Protein AF-A0A3D1I0V1-F1 (afdb_monomer_lite)

Radius of gyration: 29.7 Å; chains: 1; bounding box: 98×61×70 Å

Foldseek 3Di:
DPPDDVVLVVVVVVLVVVLVVQLVVLCVVLVQPDWDWDKDKDWDAWDDDPPDTDDIAIEIETETEGDDLVPCPDVQSVQVSVVSNVPDDGPNPRYDYHYWYWYWDADPPPPRDIDIWTWDWDQDPQQWIWIDTPPDIAIFGQDPVGTHFQLDAADDFFAFLVCRLRHVLHDFDPDPVVVPDPPDPDDPPPAKDKTFAADPPDDPVDDGQKIFIDGPRTTHDIDGDPVVPDSPPRDPDDDDDDDDDDDDDDDDDDDDDDPPDPQPLVVDPALVVSCVVCVVVAPDSVRSRVVSCVNDPD

Secondary structure (DSSP, 8-state):
-----HHHHHHHHHHHHHHHHHHHHHHHHTT----EEEEEEEEEPP-EETTEEPPPEEEEEEEEE---GGG-S-HHHHHHHHHHHHT---SSTTEEEEEEEEEEEE-TTTT--EEEEE-EEEE-TT-EEEEEETTEEEEEEEETTEEEEGGGS---TT-BHHHHTTSTT-SPPS--GGGT-TT--S---TTEEEEEE--TTS-TTS--SEEEEEETTEEEEEEE-GGG--GGGS--SS------------------S-TT-TT-GGG-SSHHHHHHHSTTTSSSHHHHHHHHHHHS--

pLDDT: mean 72.83, std 18.78, range [24.75, 93.38]

Sequence (298 aa):
MAAVSNEERDQAEKEVERLQKQVANICKNHNVKELEITLDKKIHEPYSSETESDPIRYEFEIMLQIGSPEEIKDWVKFYYFLDELKNLKPAYPFIELHILTYYMGTFDGGTGEKFQRFYGSNIDSHGLVYVGGGDYTYYGMKTDKGIAPLSEFLPYEGMPAEAIDRTKLGKHSDFNYVKQNPRSDKQQDEGITYYYWYDSYHDSRIDPLCKAAVQKGKVISVEYNTKSGTPSKIGSSSGGSYRPSGNRPVTTTKKAYYDDDPYNARDFNDPEDFYDYYYDDFEDYEEAYDYFYEHNPD

Structure (mmCIF, N/CA/C/O backbone):
data_AF-A0A3D1I0V1-F1
#
_entry.id   AF-A0A3D1I0V1-F1
#
loop_
_atom_site.group_PDB
_atom_site.id
_atom_site.type_symbol
_atom_site.label_atom_id
_atom_site.label_alt_id
_atom_site.label_comp_id
_atom_site.label_asym_id
_atom_site.label_entity_id
_atom_site.label_seq_id
_atom_site.pdbx_PDB_ins_code
_atom_site.Cartn_x
_atom_site.Cartn_y
_atom_site.Cartn_z
_atom_site.occupancy
_atom_site.B_iso_or_equiv
_atom_site.auth_seq_id
_atom_site.auth_comp_id
_atom_site.auth_asym_id
_atom_site.auth_atom_id
_atom_site.pdbx_PDB_model_num
ATOM 1 N N . MET A 1 1 ? -40.956 7.156 16.963 1.00 43.25 1 MET A N 1
ATOM 2 C CA . MET A 1 1 ? -39.560 7.255 17.435 1.00 43.25 1 MET A CA 1
ATOM 3 C C . MET A 1 1 ? -39.289 6.078 18.353 1.00 43.25 1 MET A C 1
ATOM 5 O O . MET A 1 1 ? -39.661 6.133 19.518 1.00 43.25 1 MET A O 1
ATOM 9 N N . ALA A 1 2 ? -38.747 4.982 17.822 1.00 45.84 2 ALA A N 1
ATOM 10 C CA . ALA A 1 2 ? -38.202 3.933 18.675 1.00 45.84 2 ALA A CA 1
ATOM 11 C C . ALA A 1 2 ? -36.837 4.437 19.155 1.00 45.84 2 ALA A C 1
ATOM 13 O O . ALA A 1 2 ? -35.953 4.687 18.340 1.00 45.84 2 ALA A O 1
ATOM 14 N N . ALA A 1 3 ? -36.713 4.704 20.453 1.00 54.19 3 ALA A N 1
ATOM 15 C CA . ALA A 1 3 ? -35.422 5.005 21.049 1.00 54.19 3 ALA A CA 1
ATOM 16 C C . ALA A 1 3 ? -34.498 3.801 20.829 1.00 54.19 3 ALA A C 1
ATOM 18 O O . ALA A 1 3 ? -34.939 2.666 21.014 1.00 54.19 3 ALA A O 1
ATOM 19 N N . VAL A 1 4 ? -33.245 4.059 20.445 1.00 58.31 4 VAL A N 1
ATOM 20 C CA . VAL A 1 4 ? -32.167 3.059 20.470 1.00 58.31 4 VAL A CA 1
ATOM 21 C C . VAL A 1 4 ? -32.250 2.312 21.794 1.00 58.31 4 VAL A C 1
ATOM 23 O O . VAL A 1 4 ? -32.306 2.961 22.846 1.00 58.31 4 VAL A O 1
ATOM 26 N N . SER A 1 5 ? -32.295 0.980 21.778 1.00 68.69 5 SER A N 1
ATOM 27 C CA . SER A 1 5 ? -32.257 0.262 23.048 1.00 68.69 5 SER A CA 1
ATOM 28 C C . SER A 1 5 ? -30.898 0.527 23.704 1.00 68.69 5 SER A C 1
ATOM 30 O O . SER A 1 5 ? -29.862 0.534 23.036 1.00 68.69 5 SER A O 1
ATOM 32 N N . ASN A 1 6 ? -30.874 0.774 25.016 1.00 74.31 6 ASN A N 1
ATOM 33 C CA . ASN A 1 6 ? -29.607 0.991 25.728 1.00 74.31 6 ASN A CA 1
ATOM 34 C C . ASN A 1 6 ? -28.628 -0.182 25.504 1.00 74.31 6 ASN A C 1
ATOM 36 O O . ASN A 1 6 ? -27.422 0.025 25.460 1.00 74.31 6 ASN A O 1
ATOM 40 N N . GLU A 1 7 ? -29.149 -1.389 25.265 1.00 79.00 7 GLU A N 1
ATOM 41 C CA . GLU A 1 7 ? -28.368 -2.589 24.961 1.00 79.00 7 GLU A CA 1
ATOM 42 C C . GLU A 1 7 ? -27.610 -2.508 23.624 1.00 79.00 7 GLU A C 1
ATOM 44 O O . GLU A 1 7 ? -26.432 -2.860 23.580 1.00 79.00 7 GLU A O 1
ATOM 49 N N . GLU A 1 8 ? -28.232 -2.022 22.543 1.00 76.69 8 GLU A N 1
ATOM 50 C CA . GLU A 1 8 ? -27.565 -1.849 21.236 1.00 76.69 8 GLU A CA 1
ATOM 51 C C . GLU A 1 8 ? -26.446 -0.810 21.311 1.00 76.69 8 GLU A C 1
ATOM 53 O O . GLU A 1 8 ? -25.363 -0.994 20.747 1.00 76.69 8 GLU A O 1
ATOM 58 N N . ARG A 1 9 ? -26.686 0.271 22.060 1.00 78.44 9 ARG A N 1
ATOM 59 C CA . ARG A 1 9 ? -25.680 1.305 22.296 1.00 78.44 9 ARG A CA 1
ATOM 60 C C . ARG A 1 9 ? -24.497 0.763 23.096 1.00 78.44 9 ARG A C 1
ATOM 62 O O . ARG A 1 9 ? -23.354 1.005 22.709 1.00 78.44 9 ARG A O 1
ATOM 69 N N . ASP A 1 10 ? -24.759 0.005 24.156 1.00 84.44 10 ASP A N 1
ATOM 70 C CA . ASP A 1 10 ? -23.716 -0.609 24.982 1.00 84.44 10 ASP A CA 1
ATOM 71 C C . ASP A 1 10 ? -22.882 -1.629 24.188 1.00 84.44 10 ASP A C 1
ATOM 73 O O . ASP A 1 10 ? -21.671 -1.747 24.390 1.00 84.44 10 ASP A O 1
ATOM 77 N N . GLN A 1 11 ? -23.508 -2.379 23.274 1.00 86.75 11 GLN A N 1
ATOM 78 C CA . GLN A 1 11 ? -22.803 -3.305 22.383 1.00 86.75 11 GLN A CA 1
ATOM 79 C C . GLN A 1 11 ? -21.888 -2.563 21.405 1.00 86.75 11 GLN A C 1
ATOM 81 O O . GLN A 1 11 ? -20.720 -2.936 21.272 1.00 86.75 11 GLN A O 1
ATOM 86 N N . ALA A 1 12 ? -22.384 -1.496 20.771 1.00 84.12 12 ALA A N 1
ATOM 87 C CA . ALA A 1 12 ? -21.582 -0.674 19.873 1.00 84.12 12 ALA A CA 1
ATOM 88 C C . ALA A 1 12 ? -20.385 -0.037 20.603 1.00 84.12 12 ALA A C 1
ATOM 90 O O . ALA A 1 12 ? -19.267 -0.068 20.098 1.00 84.12 12 ALA A O 1
ATOM 91 N N . GLU A 1 13 ? -20.583 0.488 21.816 1.00 85.19 13 GLU A N 1
ATOM 92 C CA . GLU A 1 13 ? -19.506 1.099 22.609 1.00 85.19 13 GLU A CA 1
ATOM 93 C C . GLU A 1 13 ? -18.421 0.081 23.006 1.00 85.19 13 GLU A C 1
ATOM 95 O O . GLU A 1 13 ? -17.232 0.354 22.830 1.00 85.19 13 GLU A O 1
ATOM 100 N N . LYS A 1 14 ? -18.800 -1.135 23.426 1.00 90.81 14 LYS A N 1
ATOM 101 C CA . LYS A 1 14 ? -17.835 -2.220 23.700 1.00 90.81 14 LYS A CA 1
ATOM 102 C C . LYS A 1 14 ? -17.040 -2.628 22.463 1.00 90.81 14 LYS A C 1
ATOM 104 O O . LYS A 1 14 ? -15.849 -2.934 22.562 1.00 90.81 14 LYS A O 1
ATOM 109 N N . GLU A 1 15 ? -17.691 -2.656 21.305 1.00 91.06 15 GLU A N 1
ATOM 110 C CA . GLU A 1 15 ? -17.042 -3.017 20.050 1.00 91.06 15 GLU A CA 1
ATOM 111 C C . GLU A 1 15 ? -16.009 -1.969 19.616 1.00 91.06 15 GLU A C 1
ATOM 113 O O . GLU A 1 15 ? -14.923 -2.313 19.149 1.00 91.06 15 GLU A O 1
ATOM 118 N N . VAL A 1 16 ? -16.288 -0.690 19.855 1.00 86.62 16 VAL A N 1
ATOM 119 C CA . VAL A 1 16 ? -15.347 0.407 19.586 1.00 86.62 16 VAL A CA 1
ATOM 120 C C . VAL A 1 16 ? -14.120 0.304 20.472 1.00 86.62 16 VAL A C 1
ATOM 122 O O . VAL A 1 16 ? -13.000 0.378 19.972 1.00 86.62 16 VAL A O 1
ATOM 125 N N . GLU A 1 17 ? -14.301 0.059 21.771 1.00 88.81 17 GLU A N 1
ATOM 126 C CA . GLU A 1 17 ? -13.174 -0.158 22.681 1.00 88.81 17 GLU A CA 1
ATOM 127 C C . GLU A 1 17 ? -12.318 -1.359 22.253 1.00 88.81 17 GLU A C 1
ATOM 129 O O . GLU A 1 17 ? -11.088 -1.336 22.376 1.00 88.81 17 GLU A O 1
ATOM 134 N N . ARG A 1 18 ? -12.950 -2.426 21.741 1.00 93.38 18 ARG A N 1
ATOM 135 C CA . ARG A 1 18 ? -12.246 -3.590 21.189 1.00 93.38 18 ARG A CA 1
ATOM 136 C C . ARG A 1 18 ? -11.414 -3.198 19.967 1.00 93.38 18 ARG A C 1
ATOM 138 O O . ARG A 1 18 ? -10.235 -3.556 19.914 1.00 93.38 18 ARG A O 1
ATOM 145 N N . LEU A 1 19 ? -11.997 -2.463 19.018 1.00 90.88 19 LEU A N 1
ATOM 146 C CA . LEU A 1 19 ? -11.317 -1.990 17.807 1.00 90.88 19 LEU A CA 1
ATOM 147 C C . LEU A 1 19 ? -10.150 -1.054 18.145 1.00 90.88 19 LEU A C 1
ATOM 149 O O . LEU A 1 19 ? -9.050 -1.248 17.636 1.00 90.88 19 LEU A O 1
ATOM 153 N N . GLN A 1 20 ? -10.332 -0.120 19.082 1.00 87.31 20 GLN A N 1
ATOM 154 C CA . GLN A 1 20 ? -9.263 0.763 19.561 1.00 87.31 20 GLN A CA 1
ATOM 155 C C . GLN A 1 20 ? -8.085 -0.019 20.152 1.00 87.31 20 GLN A C 1
ATOM 157 O O . GLN A 1 20 ? -6.929 0.247 19.821 1.00 87.31 20 GLN A O 1
ATOM 162 N N . LYS A 1 21 ? -8.361 -1.021 20.998 1.00 90.12 21 LYS A N 1
ATOM 163 C CA . LYS A 1 21 ? -7.318 -1.895 21.558 1.00 90.12 21 LYS A CA 1
ATOM 164 C C . LYS A 1 21 ? -6.590 -2.677 20.465 1.00 90.12 21 LYS A C 1
ATOM 166 O O . LYS A 1 21 ? -5.378 -2.858 20.558 1.00 90.12 21 LYS A O 1
ATOM 171 N N . GLN A 1 22 ? -7.301 -3.132 19.433 1.00 92.31 22 GLN A N 1
ATOM 172 C CA . GLN A 1 22 ? -6.678 -3.813 18.297 1.00 92.31 22 GLN A CA 1
ATOM 173 C C . GLN A 1 22 ? -5.775 -2.883 17.493 1.00 92.31 22 GLN A C 1
ATOM 175 O O . GLN A 1 22 ? -4.629 -3.248 17.249 1.00 92.31 22 GLN A O 1
ATOM 180 N N . VAL A 1 23 ? -6.234 -1.673 17.169 1.00 90.44 23 VAL A N 1
ATOM 181 C CA . VAL A 1 23 ? -5.407 -0.658 16.500 1.00 90.44 23 VAL A CA 1
ATOM 182 C C . VAL A 1 23 ? -4.146 -0.376 17.317 1.00 90.44 23 VAL A C 1
ATOM 184 O O . VAL A 1 23 ? -3.043 -0.468 16.782 1.00 90.44 23 VAL A O 1
ATOM 187 N N . ALA A 1 24 ? -4.272 -0.136 18.625 1.00 87.88 24 ALA A N 1
ATOM 188 C CA . ALA A 1 24 ? -3.125 0.102 19.502 1.00 87.88 24 ALA A CA 1
ATOM 189 C C . ALA A 1 24 ? -2.128 -1.076 19.516 1.00 87.88 24 ALA A C 1
ATOM 191 O O . ALA A 1 24 ? -0.913 -0.866 19.492 1.00 87.88 24 ALA A O 1
ATOM 192 N N . ASN A 1 25 ? -2.623 -2.318 19.512 1.00 90.88 25 ASN A N 1
ATOM 193 C CA . ASN A 1 25 ? -1.778 -3.511 19.447 1.00 90.88 25 ASN A CA 1
ATOM 194 C C . ASN A 1 25 ? -1.044 -3.637 18.106 1.00 90.88 25 ASN A C 1
ATOM 196 O O . ASN A 1 25 ? 0.150 -3.925 18.110 1.00 90.88 25 ASN A O 1
ATOM 200 N N . ILE A 1 26 ? -1.720 -3.385 16.979 1.00 92.38 26 ILE A N 1
ATOM 201 C CA . ILE A 1 26 ? -1.097 -3.384 15.644 1.00 92.38 26 ILE A CA 1
ATOM 202 C C . ILE A 1 26 ? 0.033 -2.352 15.610 1.00 92.38 26 ILE A C 1
ATOM 204 O O . ILE A 1 26 ? 1.168 -2.670 15.262 1.00 92.38 26 ILE A O 1
ATOM 208 N N . CYS A 1 27 ? -0.240 -1.132 16.071 1.00 87.31 27 CYS A N 1
ATOM 209 C CA . CYS A 1 27 ? 0.752 -0.060 16.115 1.00 87.31 27 CYS A CA 1
ATOM 210 C C . CYS A 1 27 ? 1.985 -0.437 16.951 1.00 87.31 27 CYS A C 1
ATOM 212 O O . CYS A 1 27 ? 3.123 -0.199 16.539 1.00 87.31 27 CYS A O 1
ATOM 214 N N . LYS A 1 28 ? 1.766 -1.088 18.100 1.00 87.75 28 LYS A N 1
ATOM 215 C CA . LYS A 1 28 ? 2.837 -1.606 18.956 1.00 87.75 28 LYS A CA 1
ATOM 216 C C . LYS A 1 28 ? 3.648 -2.705 18.263 1.00 87.75 28 LYS A C 1
ATOM 218 O O . LYS A 1 28 ? 4.873 -2.678 18.339 1.00 87.75 28 LYS A O 1
ATOM 223 N N . ASN A 1 29 ? 2.990 -3.648 17.591 1.00 90.19 29 ASN A N 1
ATOM 224 C CA . ASN A 1 29 ? 3.650 -4.762 16.902 1.00 90.19 29 ASN A CA 1
ATOM 225 C C . ASN A 1 29 ? 4.568 -4.282 15.771 1.00 90.19 29 ASN A C 1
ATOM 227 O O . ASN A 1 29 ? 5.646 -4.840 15.572 1.00 90.19 29 ASN A O 1
ATOM 231 N N . HIS A 1 30 ? 4.172 -3.215 15.074 1.00 86.75 30 HIS A N 1
ATOM 232 C CA . HIS A 1 30 ? 4.954 -2.612 13.991 1.00 86.75 30 HIS A CA 1
ATOM 233 C C . HIS A 1 30 ? 5.964 -1.553 14.465 1.00 86.75 30 HIS A C 1
ATOM 235 O O . HIS A 1 30 ? 6.613 -0.917 13.640 1.00 86.75 30 HIS A O 1
ATOM 241 N N . ASN A 1 31 ? 6.156 -1.384 15.782 1.00 82.88 31 ASN A N 1
ATOM 242 C CA . ASN A 1 31 ? 7.073 -0.403 16.382 1.00 82.88 31 ASN A CA 1
ATOM 243 C C . ASN A 1 31 ? 6.855 1.042 15.891 1.00 82.88 31 ASN A C 1
ATOM 245 O O . ASN A 1 31 ? 7.816 1.807 15.770 1.00 82.88 31 ASN A O 1
ATOM 249 N N . VAL A 1 32 ? 5.607 1.430 15.620 1.00 75.00 32 VAL A N 1
ATOM 250 C CA . VAL A 1 32 ? 5.282 2.804 15.221 1.00 75.00 32 VAL A CA 1
ATOM 251 C C . VAL A 1 32 ? 5.376 3.689 16.465 1.00 75.00 32 VAL A C 1
ATOM 253 O O . VAL A 1 32 ? 4.538 3.624 17.365 1.00 75.00 32 VAL A O 1
ATOM 256 N N . LYS A 1 33 ? 6.473 4.448 16.561 1.00 59.31 33 LYS A N 1
ATOM 257 C CA . LYS A 1 33 ? 6.756 5.357 17.673 1.00 59.31 33 LYS A CA 1
ATOM 258 C C . LYS A 1 33 ? 5.986 6.650 17.430 1.00 59.31 33 LYS A C 1
ATOM 260 O O . LYS A 1 33 ? 6.262 7.318 16.449 1.00 59.31 33 LYS A O 1
ATOM 265 N N . GLU A 1 34 ? 5.070 6.972 18.338 1.00 54.75 34 GLU A N 1
ATOM 266 C CA . GLU A 1 34 ? 4.303 8.227 18.377 1.00 54.75 34 GLU A CA 1
ATOM 267 C C . GLU A 1 34 ? 3.164 8.292 17.350 1.00 54.75 34 GLU A C 1
ATOM 269 O O . GLU A 1 34 ? 3.333 8.668 16.197 1.00 54.75 34 GLU A O 1
ATOM 274 N N . LEU A 1 35 ? 1.973 7.911 17.816 1.00 62.09 35 LEU A N 1
ATOM 275 C CA . LEU A 1 35 ? 0.714 8.071 17.103 1.00 62.09 35 LEU A CA 1
ATOM 276 C C . LEU A 1 35 ? -0.210 8.919 17.959 1.00 62.09 35 LEU A C 1
ATOM 278 O O . LEU A 1 35 ? -0.499 8.558 19.104 1.00 62.09 35 LEU A O 1
ATOM 282 N N . GLU A 1 36 ? -0.711 10.008 17.395 1.00 66.06 36 GLU A N 1
ATOM 283 C CA . GLU A 1 36 ? -1.926 10.613 17.917 1.00 66.06 36 GLU A CA 1
ATOM 284 C C . GLU A 1 36 ? -3.102 9.830 17.333 1.00 66.06 36 GLU A C 1
ATOM 286 O O . GLU A 1 36 ? -3.292 9.794 16.116 1.00 66.06 36 GLU A O 1
ATOM 291 N N . ILE A 1 37 ? -3.826 9.123 18.207 1.00 70.19 37 ILE A N 1
ATOM 292 C CA . ILE A 1 37 ? -5.065 8.433 17.851 1.00 70.19 37 ILE A CA 1
ATOM 293 C C . ILE A 1 37 ? -6.213 9.362 18.220 1.00 70.19 37 ILE A C 1
ATOM 295 O O . ILE A 1 37 ? -6.534 9.517 19.400 1.00 70.19 37 ILE A O 1
ATOM 299 N N . THR A 1 38 ? -6.848 9.959 17.219 1.00 76.94 38 THR A N 1
ATOM 300 C CA . THR A 1 38 ? -8.085 10.717 17.416 1.00 76.94 38 THR A CA 1
ATOM 301 C C . THR A 1 38 ? -9.269 9.842 17.022 1.00 76.94 38 THR A C 1
ATOM 303 O O . THR A 1 38 ? -9.266 9.239 15.950 1.00 76.94 38 THR A O 1
ATOM 306 N N . LEU A 1 39 ? -10.273 9.758 17.898 1.00 75.12 39 LEU A N 1
ATOM 307 C CA . LEU A 1 39 ? -11.541 9.093 17.609 1.00 75.12 39 LEU A CA 1
ATOM 308 C C . LEU A 1 39 ? -12.606 10.153 17.324 1.00 75.12 39 LEU A C 1
ATOM 310 O O . LEU A 1 39 ? -12.899 10.960 18.208 1.00 75.12 39 LEU A O 1
ATOM 314 N N . ASP A 1 40 ? -13.222 10.089 16.148 1.00 80.19 40 ASP A N 1
ATOM 315 C CA . ASP A 1 40 ? -14.492 10.761 15.874 1.00 80.19 40 ASP A CA 1
ATOM 316 C C . ASP A 1 40 ? -15.627 9.724 15.827 1.00 80.19 40 ASP A C 1
ATOM 318 O O . ASP A 1 40 ? -15.493 8.641 15.251 1.00 80.19 40 ASP A O 1
ATOM 322 N N . LYS A 1 41 ? -16.736 10.031 16.508 1.00 79.31 41 LYS A N 1
ATOM 323 C CA . LYS A 1 41 ? -17.909 9.156 16.650 1.00 79.31 41 LYS A CA 1
ATOM 324 C C . LYS A 1 41 ? -19.124 9.895 16.118 1.00 79.31 41 LYS A C 1
ATOM 326 O O . LYS A 1 41 ? -19.588 10.849 16.743 1.00 79.31 41 LYS A O 1
ATOM 331 N N . LYS A 1 42 ? -19.710 9.374 15.043 1.00 80.50 42 LYS A N 1
ATOM 332 C CA . LYS A 1 42 ? -20.978 9.855 14.490 1.00 80.50 42 LYS A CA 1
ATOM 333 C C . LYS A 1 42 ? -22.041 8.771 14.650 1.00 80.50 42 LYS A C 1
ATOM 335 O O . LYS A 1 42 ? -21.813 7.596 14.372 1.00 80.50 42 LYS A O 1
ATOM 340 N N . ILE A 1 43 ? -23.205 9.164 15.159 1.00 76.81 43 ILE A N 1
ATOM 341 C CA . ILE A 1 43 ? -24.368 8.283 15.297 1.00 76.81 43 ILE A CA 1
ATOM 342 C C . ILE A 1 43 ? -25.392 8.750 14.271 1.00 76.81 43 ILE A C 1
ATOM 344 O O . ILE A 1 43 ? -25.848 9.890 14.340 1.00 76.81 43 ILE A O 1
ATOM 348 N N . HIS A 1 44 ? -25.743 7.875 13.334 1.00 75.25 44 HIS A N 1
ATOM 349 C CA . HIS A 1 44 ? -26.770 8.141 12.336 1.00 75.25 44 HIS A CA 1
ATOM 350 C C . HIS A 1 44 ? -28.115 7.651 12.863 1.00 75.25 44 HIS A C 1
ATOM 352 O O . HIS A 1 44 ? -28.302 6.457 13.116 1.00 75.25 44 HIS A O 1
ATOM 358 N N . GLU A 1 45 ? -29.048 8.582 13.053 1.00 66.50 45 GLU A N 1
ATOM 359 C CA . GLU A 1 45 ? -30.419 8.243 13.429 1.00 66.50 45 GLU A CA 1
ATOM 360 C C . GLU A 1 45 ? -31.143 7.542 12.262 1.00 66.50 45 GLU A C 1
ATOM 362 O O . GLU A 1 45 ? -30.876 7.856 11.099 1.00 66.50 45 GLU A O 1
ATOM 367 N N . PRO A 1 46 ? -32.072 6.607 12.543 1.00 62.09 46 PRO A N 1
ATOM 368 C CA . PRO A 1 46 ? -32.902 5.982 11.520 1.00 62.09 46 PRO A CA 1
ATOM 369 C C . PRO A 1 46 ? -33.608 7.020 10.652 1.00 62.09 46 PRO A C 1
ATOM 371 O O . PRO A 1 46 ? -34.301 7.901 11.174 1.00 62.09 46 PRO A O 1
ATOM 374 N N . TYR A 1 47 ? -33.528 6.877 9.329 1.00 50.16 47 TYR A N 1
ATOM 375 C CA . TYR A 1 47 ? -34.445 7.600 8.459 1.00 50.16 47 TYR A CA 1
ATOM 376 C C . TYR A 1 47 ? -35.864 7.082 8.715 1.00 50.16 47 TYR A C 1
ATOM 378 O O . TYR A 1 47 ? -36.194 5.922 8.479 1.00 50.16 47 TYR A O 1
ATOM 386 N N . SER A 1 48 ? -36.716 7.962 9.234 1.00 48.91 48 SER A N 1
ATOM 387 C CA . SER A 1 48 ? -38.143 7.713 9.413 1.00 48.91 48 SER A CA 1
ATOM 388 C C . SER A 1 48 ? -38.829 7.667 8.043 1.00 48.91 48 SER A C 1
ATOM 390 O O . SER A 1 48 ? -39.359 8.680 7.586 1.00 48.91 48 SER A O 1
ATOM 392 N N . SER A 1 49 ? -38.841 6.509 7.385 1.00 52.12 49 SER A N 1
ATOM 393 C CA . SER A 1 49 ? -39.819 6.227 6.330 1.00 52.12 49 SER A CA 1
ATOM 394 C C . SER A 1 49 ? -40.972 5.401 6.911 1.00 52.12 49 SER A C 1
ATOM 396 O O . SER A 1 49 ? -40.761 4.566 7.789 1.00 52.12 49 SER A O 1
ATOM 398 N N . GLU A 1 50 ? -42.207 5.658 6.466 1.00 54.88 50 GLU A N 1
ATOM 399 C CA . GLU A 1 50 ? -43.436 5.068 7.033 1.00 54.88 50 GLU A CA 1
ATOM 400 C C . GLU A 1 50 ? -43.539 3.537 6.885 1.00 54.88 50 GLU A C 1
ATOM 402 O O . GLU A 1 50 ? -44.478 2.939 7.408 1.00 54.88 50 GLU A O 1
ATOM 407 N N . THR A 1 51 ? -42.597 2.888 6.193 1.00 51.09 51 THR A N 1
ATOM 408 C CA . THR A 1 51 ? -42.720 1.476 5.805 1.00 51.09 51 THR A CA 1
ATOM 409 C C . THR A 1 51 ? -41.637 0.546 6.340 1.00 51.09 51 THR A C 1
ATOM 411 O O . THR A 1 51 ? -41.892 -0.648 6.372 1.00 51.09 51 THR A O 1
ATOM 414 N N . GLU A 1 52 ? -40.493 1.041 6.817 1.00 54.78 52 GLU A N 1
ATOM 415 C CA . GLU A 1 52 ? -39.460 0.246 7.501 1.00 54.78 52 GLU A CA 1
ATOM 416 C C . GLU A 1 52 ? -38.464 1.213 8.172 1.00 54.78 52 GLU A C 1
ATOM 418 O O . GLU A 1 52 ? -37.996 2.166 7.546 1.00 54.78 52 GLU A O 1
ATOM 423 N N . SER A 1 53 ? -38.183 1.020 9.465 1.00 57.94 53 SER A N 1
ATOM 424 C CA . SER A 1 53 ? -37.145 1.786 10.169 1.00 57.94 53 SER A CA 1
ATOM 425 C C . SER A 1 53 ? -35.787 1.246 9.747 1.00 57.94 53 SER A C 1
ATOM 427 O O . SER A 1 53 ? -35.494 0.085 10.030 1.00 57.94 53 SER A O 1
ATOM 429 N N . ASP A 1 54 ? -34.943 2.081 9.143 1.00 60.97 54 ASP A N 1
ATOM 430 C CA . ASP A 1 54 ? -33.532 1.735 8.979 1.00 60.97 54 ASP A CA 1
ATOM 431 C C . ASP A 1 54 ? -32.898 1.450 10.356 1.00 60.97 54 ASP A C 1
ATOM 433 O O . ASP A 1 54 ? -33.252 2.099 11.349 1.00 60.97 54 ASP A O 1
ATOM 437 N N . PRO A 1 55 ? -31.972 0.484 10.463 1.00 65.81 55 PRO A N 1
ATOM 438 C CA . PRO A 1 55 ? -31.216 0.291 11.691 1.00 65.81 55 PRO A CA 1
ATOM 439 C C . PRO A 1 55 ? -30.294 1.493 11.938 1.00 65.81 55 PRO A C 1
ATOM 441 O O . PRO A 1 55 ? -29.755 2.080 10.997 1.00 65.81 55 PRO A O 1
ATOM 444 N N . ILE A 1 56 ? -30.081 1.836 13.211 1.00 71.00 56 ILE A N 1
ATOM 445 C CA . ILE A 1 56 ? -29.107 2.859 13.624 1.00 71.00 56 ILE A CA 1
ATOM 446 C C . ILE A 1 56 ? -27.732 2.444 13.118 1.00 71.00 56 ILE A C 1
ATOM 448 O O . ILE A 1 56 ? -27.310 1.315 13.360 1.00 71.00 56 ILE A O 1
ATOM 452 N N . ARG A 1 57 ? -27.025 3.354 12.449 1.00 79.06 57 ARG A N 1
ATOM 453 C CA . ARG A 1 57 ? -25.651 3.119 11.991 1.00 79.06 57 ARG A CA 1
ATOM 454 C C . ARG A 1 57 ? -24.694 3.954 12.821 1.00 79.06 57 ARG A C 1
ATOM 456 O O . ARG A 1 57 ? -24.942 5.131 13.080 1.00 79.06 57 ARG A O 1
ATOM 463 N N . TYR A 1 58 ? -23.597 3.345 13.234 1.00 80.44 58 TYR A N 1
ATOM 464 C CA . TYR A 1 58 ? -22.521 4.028 13.927 1.00 80.44 58 TYR A CA 1
ATOM 465 C C . TYR A 1 58 ? -21.341 4.162 12.984 1.00 80.44 58 TYR A C 1
ATOM 467 O O . TYR A 1 58 ? -20.867 3.166 12.454 1.00 80.44 58 TYR A O 1
ATOM 475 N N . GLU A 1 59 ? -20.849 5.375 12.813 1.00 86.00 59 GLU A N 1
ATOM 476 C CA . GLU A 1 59 ? -19.644 5.645 12.049 1.00 86.00 59 GLU A CA 1
ATOM 477 C C . GLU A 1 59 ? -18.538 6.011 13.036 1.00 86.00 59 GLU A C 1
ATOM 479 O O . GLU A 1 59 ? -18.680 6.921 13.863 1.00 86.00 59 GLU A O 1
ATOM 484 N N . PHE A 1 60 ? -17.453 5.249 12.980 1.00 84.00 60 PHE A N 1
ATOM 485 C CA . PHE A 1 60 ? -16.281 5.456 13.812 1.00 84.00 60 PHE A CA 1
ATOM 486 C C . PHE A 1 60 ? -15.084 5.738 12.932 1.00 84.00 60 PHE A C 1
ATOM 488 O O . PHE A 1 60 ? -14.684 4.906 12.119 1.00 84.00 60 PHE A O 1
ATOM 495 N N . GLU A 1 61 ? -14.494 6.904 13.139 1.00 88.81 61 GLU A N 1
ATOM 496 C CA . GLU A 1 61 ? -13.315 7.344 12.422 1.00 88.81 61 GLU A CA 1
ATOM 497 C C . GLU A 1 61 ? -12.128 7.347 13.382 1.00 88.81 61 GLU A C 1
ATOM 499 O O . GLU A 1 61 ? -12.129 8.022 14.413 1.00 88.81 61 GLU A O 1
ATOM 504 N N . ILE A 1 62 ? -11.123 6.538 13.064 1.00 86.69 62 ILE A N 1
ATOM 505 C CA . ILE A 1 62 ? -9.863 6.465 13.791 1.00 86.69 62 ILE A CA 1
ATOM 506 C C . ILE A 1 62 ? -8.810 7.141 12.925 1.00 86.69 62 ILE A C 1
ATOM 508 O O . ILE A 1 62 ? -8.365 6.588 11.917 1.00 86.69 62 ILE A O 1
ATOM 512 N N . MET A 1 63 ? -8.410 8.337 13.333 1.00 87.19 63 MET A N 1
ATOM 513 C CA . MET A 1 63 ? -7.359 9.099 12.679 1.00 87.19 63 MET A CA 1
ATOM 514 C C . MET A 1 63 ? -6.023 8.789 13.358 1.00 87.19 63 MET A C 1
ATOM 516 O O . MET A 1 63 ? -5.897 8.906 14.575 1.00 87.19 63 MET A O 1
ATOM 520 N N . LEU A 1 64 ? -5.043 8.357 12.566 1.00 88.12 64 LEU A N 1
ATOM 521 C CA . LEU A 1 64 ? -3.710 7.950 13.000 1.00 88.12 64 LEU A CA 1
ATOM 522 C C . LEU A 1 64 ? -2.669 8.867 12.362 1.00 88.12 64 LEU A C 1
ATOM 524 O O . LEU A 1 64 ? -2.364 8.727 11.172 1.00 88.12 64 LEU A O 1
ATOM 528 N N . GLN A 1 65 ? -2.108 9.781 13.151 1.00 87.75 65 GLN A N 1
ATOM 529 C CA . GLN A 1 65 ? -0.977 10.582 12.692 1.00 87.75 65 GLN A CA 1
ATOM 530 C C . GLN A 1 65 ? 0.309 9.757 12.748 1.00 87.75 65 GLN A C 1
ATOM 532 O O . GLN A 1 65 ? 0.745 9.379 13.829 1.00 87.75 65 GLN A O 1
ATOM 537 N N . ILE A 1 66 ? 0.926 9.522 11.597 1.00 85.69 66 ILE A N 1
ATOM 538 C CA . ILE A 1 66 ? 2.215 8.845 11.432 1.00 85.69 66 ILE A CA 1
ATOM 539 C C . ILE A 1 66 ? 3.296 9.831 10.972 1.00 85.69 66 ILE A C 1
ATOM 541 O O . ILE A 1 66 ? 2.991 10.938 10.517 1.00 85.69 66 ILE A O 1
ATOM 545 N N . GLY A 1 67 ? 4.560 9.416 11.114 1.00 81.75 67 GLY A N 1
ATOM 546 C CA . GLY A 1 67 ? 5.738 10.177 10.684 1.00 81.75 67 GLY A CA 1
ATOM 547 C C . GLY A 1 67 ? 5.709 10.558 9.203 1.00 81.75 67 GLY A C 1
ATOM 548 O O . GLY A 1 67 ? 4.856 10.093 8.435 1.00 81.75 67 GLY A O 1
ATOM 549 N N . SER A 1 68 ? 6.623 11.439 8.803 1.00 80.94 68 SER A N 1
ATOM 550 C CA . SER A 1 68 ? 6.668 11.917 7.420 1.00 80.94 68 SER A CA 1
ATOM 551 C C . SER A 1 68 ? 7.080 10.791 6.458 1.00 80.94 68 SER A C 1
ATOM 553 O O . SER A 1 68 ? 7.761 9.846 6.873 1.00 80.94 68 SER A O 1
ATOM 555 N N . PRO A 1 69 ? 6.695 10.850 5.168 1.00 80.56 69 PRO A N 1
ATOM 556 C CA . PRO A 1 69 ? 7.077 9.820 4.201 1.00 80.56 69 PRO A CA 1
ATOM 557 C C . PRO A 1 69 ? 8.594 9.580 4.129 1.00 80.56 69 PRO A C 1
ATOM 559 O O . PRO A 1 69 ? 9.042 8.454 3.930 1.00 80.56 69 PRO A O 1
ATOM 562 N N . GLU A 1 70 ? 9.393 10.627 4.329 1.00 79.88 70 GLU A N 1
ATOM 563 C CA . GLU A 1 70 ? 10.858 10.600 4.321 1.00 79.88 70 GLU A CA 1
ATOM 564 C C . GLU A 1 70 ? 11.457 9.835 5.515 1.00 79.88 70 GLU A C 1
ATOM 566 O O . GLU A 1 70 ? 12.582 9.339 5.439 1.00 79.88 70 GLU A O 1
ATOM 571 N N . GLU A 1 71 ? 10.712 9.701 6.614 1.00 81.00 71 GLU A N 1
ATOM 572 C CA . GLU A 1 71 ? 11.133 8.965 7.811 1.00 81.00 71 GLU A CA 1
ATOM 573 C C . GLU A 1 71 ? 10.871 7.453 7.691 1.00 81.00 71 GLU A C 1
ATOM 575 O O . GLU A 1 71 ? 11.389 6.657 8.487 1.00 81.00 71 GLU A O 1
ATOM 580 N N . ILE A 1 72 ? 10.101 7.027 6.681 1.00 81.31 72 ILE A N 1
ATOM 581 C CA . ILE A 1 72 ? 9.771 5.621 6.437 1.00 81.31 72 ILE A CA 1
ATOM 582 C C . ILE A 1 72 ? 10.982 4.911 5.821 1.00 81.31 72 ILE A C 1
ATOM 584 O O . ILE A 1 72 ? 11.220 4.928 4.615 1.00 81.31 72 ILE A O 1
ATOM 588 N N . LYS A 1 73 ? 11.750 4.232 6.679 1.00 82.44 73 LYS A N 1
ATOM 589 C CA . LYS A 1 73 ? 12.954 3.478 6.280 1.00 82.44 73 LYS A CA 1
ATOM 590 C C . LYS A 1 73 ? 12.658 2.158 5.569 1.00 82.44 73 LYS A C 1
ATOM 592 O O . LYS A 1 73 ? 13.507 1.652 4.846 1.00 82.44 73 LYS A O 1
ATOM 597 N N . ASP A 1 74 ? 11.491 1.571 5.822 1.00 86.00 74 ASP A N 1
ATOM 598 C CA . ASP A 1 74 ? 11.107 0.250 5.322 1.00 86.00 74 ASP A CA 1
ATOM 599 C C . ASP A 1 74 ? 9.647 0.282 4.858 1.00 86.00 74 ASP A C 1
ATOM 601 O O . ASP A 1 74 ? 8.709 0.018 5.615 1.00 86.00 74 ASP A O 1
ATOM 605 N N . TRP A 1 75 ? 9.464 0.651 3.592 1.00 84.12 75 TRP A N 1
ATOM 606 C CA . TRP A 1 75 ? 8.147 0.768 2.972 1.00 84.12 75 TRP A CA 1
ATOM 607 C C . TRP A 1 75 ? 7.407 -0.569 2.852 1.00 84.12 75 TRP A C 1
ATOM 609 O O . TRP A 1 75 ? 6.177 -0.585 2.846 1.00 84.12 75 TRP A O 1
ATOM 619 N N . VAL A 1 76 ? 8.131 -1.694 2.816 1.00 85.75 76 VAL A N 1
ATOM 620 C CA . VAL A 1 76 ? 7.534 -3.037 2.796 1.00 85.75 76 VAL A CA 1
ATOM 621 C C . VAL A 1 76 ? 6.875 -3.339 4.138 1.00 85.75 76 VAL A C 1
ATOM 623 O O . VAL A 1 76 ? 5.711 -3.737 4.179 1.00 85.75 76 VAL A O 1
ATOM 626 N N . LYS A 1 77 ? 7.576 -3.112 5.254 1.00 87.69 77 LYS A N 1
ATOM 627 C CA . LYS A 1 77 ? 6.967 -3.255 6.588 1.00 87.69 77 LYS A CA 1
ATOM 628 C C . LYS A 1 77 ? 5.810 -2.287 6.783 1.00 87.69 77 LYS A C 1
ATOM 630 O O . LYS A 1 77 ? 4.774 -2.677 7.315 1.00 87.69 77 LYS A O 1
ATOM 635 N N . PHE A 1 78 ? 5.963 -1.056 6.305 1.00 88.44 78 PHE A N 1
ATOM 636 C CA . PHE A 1 78 ? 4.904 -0.060 6.377 1.00 88.44 78 PHE A CA 1
ATOM 637 C C . PHE A 1 78 ? 3.652 -0.467 5.576 1.00 88.44 78 PHE A C 1
ATOM 639 O O . PHE A 1 78 ? 2.537 -0.280 6.061 1.00 88.44 78 PHE A O 1
ATOM 646 N N . TYR A 1 79 ? 3.805 -1.109 4.410 1.00 89.44 79 TYR A N 1
ATOM 647 C CA . TYR A 1 79 ? 2.676 -1.715 3.696 1.00 89.44 79 TYR A CA 1
ATOM 648 C C . TYR A 1 79 ? 1.928 -2.722 4.578 1.00 89.44 79 TYR A C 1
ATOM 650 O O . TYR A 1 79 ? 0.710 -2.624 4.704 1.00 89.44 79 TYR A O 1
ATOM 658 N N . TYR A 1 80 ? 2.639 -3.676 5.194 1.00 90.00 80 TYR A N 1
ATOM 659 C CA . TYR A 1 80 ? 2.002 -4.712 6.016 1.00 90.00 80 TYR A CA 1
ATOM 660 C C . TYR A 1 80 ? 1.263 -4.125 7.218 1.00 90.00 80 TYR A C 1
ATOM 662 O O . TYR A 1 80 ? 0.188 -4.606 7.563 1.00 90.00 80 TYR A O 1
ATOM 670 N N . PHE A 1 81 ? 1.795 -3.055 7.809 1.00 91.31 81 PHE A N 1
ATOM 671 C CA . PHE A 1 81 ? 1.097 -2.284 8.834 1.00 91.31 81 PHE A CA 1
ATOM 672 C C . PHE A 1 81 ? -0.239 -1.714 8.322 1.00 91.31 81 PHE A C 1
ATOM 674 O O . PHE A 1 81 ? -1.278 -1.925 8.950 1.00 91.31 81 PHE A O 1
ATOM 681 N N . LEU A 1 82 ? -0.240 -1.035 7.167 1.00 91.31 82 LEU A N 1
ATOM 682 C CA . LEU A 1 82 ? -1.468 -0.491 6.569 1.00 91.31 82 LEU A CA 1
ATOM 683 C C . LEU A 1 82 ? -2.463 -1.589 6.163 1.00 91.31 82 LEU A C 1
ATOM 685 O O . LEU A 1 82 ? -3.672 -1.406 6.298 1.00 91.31 82 LEU A O 1
ATOM 689 N N . ASP A 1 83 ? -1.969 -2.717 5.653 1.00 90.06 83 ASP A N 1
ATOM 690 C CA . ASP A 1 83 ? -2.783 -3.872 5.266 1.00 90.06 83 ASP A CA 1
ATOM 691 C C . ASP A 1 83 ? -3.473 -4.501 6.484 1.00 90.06 83 ASP A C 1
ATOM 693 O O . ASP A 1 83 ? -4.677 -4.757 6.459 1.00 90.06 83 ASP A O 1
ATOM 697 N N . GLU A 1 84 ? -2.748 -4.673 7.592 1.00 92.44 84 GLU A N 1
ATOM 698 C CA . GLU A 1 84 ? -3.303 -5.192 8.844 1.00 92.44 84 GLU A CA 1
ATOM 699 C C . GLU A 1 84 ? -4.387 -4.264 9.412 1.00 92.44 84 GLU A C 1
ATOM 701 O O . GLU A 1 84 ? -5.445 -4.742 9.824 1.00 92.44 84 GLU A O 1
ATOM 706 N N . LEU A 1 85 ? -4.183 -2.940 9.349 1.00 91.94 85 LEU A N 1
ATOM 707 C CA . LEU A 1 85 ? -5.208 -1.961 9.723 1.00 91.94 85 LEU A CA 1
ATOM 708 C C . LEU A 1 85 ? -6.461 -2.067 8.842 1.00 91.94 85 LEU A C 1
ATOM 710 O O . LEU A 1 85 ? -7.571 -2.103 9.365 1.00 91.94 85 LEU A O 1
ATOM 714 N N . LYS A 1 86 ? -6.308 -2.162 7.516 1.00 88.88 86 LYS A N 1
ATOM 715 C CA . LYS A 1 86 ? -7.437 -2.275 6.570 1.00 88.88 86 LYS A CA 1
ATOM 716 C C . LYS A 1 86 ? -8.247 -3.555 6.727 1.00 88.88 86 LYS A C 1
ATOM 718 O O . LYS A 1 86 ? -9.431 -3.579 6.398 1.00 88.88 86 LYS A O 1
ATOM 723 N N . ASN A 1 87 ? -7.612 -4.617 7.208 1.00 91.25 87 ASN A N 1
ATOM 724 C CA . ASN A 1 87 ? -8.265 -5.896 7.448 1.00 91.25 87 ASN A CA 1
ATOM 725 C C . ASN A 1 87 ? -9.062 -5.930 8.764 1.00 91.25 87 ASN A C 1
ATOM 727 O O . ASN A 1 87 ? -9.778 -6.906 9.007 1.00 91.25 87 ASN A O 1
ATOM 731 N N . LEU A 1 88 ? -8.994 -4.881 9.595 1.00 92.12 88 LEU A N 1
ATOM 732 C CA . LEU A 1 88 ? -9.867 -4.744 10.756 1.00 92.12 88 LEU A CA 1
ATOM 733 C C . LEU A 1 88 ? -11.320 -4.594 10.311 1.00 92.12 88 LEU A C 1
ATOM 735 O O . LEU A 1 88 ? -11.679 -3.685 9.566 1.00 92.12 88 LEU A O 1
ATOM 739 N N . LYS A 1 89 ? -12.173 -5.487 10.815 1.00 91.50 89 LYS A N 1
ATOM 740 C CA . LYS A 1 89 ? -13.612 -5.451 10.573 1.00 91.50 89 LYS A CA 1
ATOM 741 C C . LYS A 1 89 ? -14.373 -5.360 11.892 1.00 91.50 89 LYS A C 1
ATOM 743 O O . LYS A 1 89 ? -14.025 -6.078 12.839 1.00 91.50 89 LYS A O 1
ATOM 748 N N . PRO A 1 90 ? -15.412 -4.517 11.962 1.00 91.44 90 PRO A N 1
ATOM 749 C CA . PRO A 1 90 ? -16.363 -4.549 13.059 1.00 91.44 90 PRO A CA 1
ATOM 750 C C . PRO A 1 90 ? -17.055 -5.913 13.118 1.00 91.44 90 PRO A C 1
ATOM 752 O O . PRO A 1 90 ? -17.497 -6.446 12.101 1.00 91.44 90 PRO A O 1
ATOM 755 N N . ALA A 1 91 ? -17.146 -6.486 14.312 1.00 90.25 91 ALA A N 1
ATOM 756 C CA . ALA A 1 91 ? -17.963 -7.662 14.588 1.00 90.25 91 ALA A CA 1
ATOM 757 C C . ALA A 1 91 ? -19.445 -7.285 14.736 1.00 90.25 91 ALA A C 1
ATOM 759 O O . ALA A 1 91 ? -20.324 -8.115 14.513 1.00 90.25 91 ALA A O 1
ATOM 760 N N . TYR A 1 92 ? -19.719 -6.030 15.102 1.00 87.12 92 TYR A N 1
ATOM 761 C CA . TYR A 1 92 ? -21.069 -5.491 15.168 1.00 87.12 92 TYR A CA 1
ATOM 762 C C . TYR A 1 92 ? -21.479 -4.937 13.791 1.00 87.12 92 TYR A C 1
ATOM 764 O O . TYR A 1 92 ? -20.836 -4.006 13.302 1.00 87.12 92 TYR A O 1
ATOM 772 N N . PRO A 1 93 ? -22.533 -5.476 13.150 1.00 84.06 93 PRO A N 1
ATOM 773 C CA . PRO A 1 93 ? -22.844 -5.221 11.737 1.00 84.06 93 PRO A CA 1
ATOM 774 C C . PRO A 1 93 ? -23.308 -3.790 11.438 1.00 84.06 93 PRO A C 1
ATOM 776 O O . PRO A 1 93 ? -23.336 -3.387 10.280 1.00 84.06 93 PRO A O 1
ATOM 779 N N . PHE A 1 94 ? -23.675 -3.028 12.468 1.00 84.50 94 PHE A N 1
ATOM 780 C CA . PHE A 1 94 ? -24.137 -1.647 12.338 1.00 84.50 94 PHE A CA 1
ATOM 781 C C . PHE A 1 94 ? -23.033 -0.612 12.579 1.00 84.50 94 PHE A C 1
ATOM 783 O O . PHE A 1 94 ? -23.324 0.581 12.640 1.00 84.50 94 PHE A O 1
ATOM 790 N N . ILE A 1 95 ? -21.784 -1.057 12.744 1.00 86.56 95 ILE A N 1
ATOM 791 C CA . ILE A 1 95 ? -20.619 -0.177 12.772 1.00 86.56 95 ILE A CA 1
ATOM 792 C C . ILE A 1 95 ? -19.993 -0.108 11.382 1.00 86.56 95 ILE A C 1
ATOM 794 O O . ILE A 1 95 ? -19.605 -1.124 10.807 1.00 86.56 95 ILE A O 1
ATOM 798 N N . GLU A 1 96 ? -19.826 1.113 10.897 1.00 89.06 96 GLU A N 1
ATOM 799 C CA . GLU A 1 96 ? -18.926 1.472 9.814 1.00 89.06 96 GLU A CA 1
ATOM 800 C C . GLU A 1 96 ? -17.630 2.022 10.423 1.00 89.06 96 GLU A C 1
ATOM 802 O O . GLU A 1 96 ? -17.650 2.910 11.278 1.00 89.06 96 GLU A O 1
ATOM 807 N N . LEU A 1 97 ? -16.496 1.436 10.038 1.00 88.88 97 LEU A N 1
ATOM 808 C CA . LEU A 1 97 ? -15.179 1.792 10.559 1.00 88.88 97 LEU A CA 1
ATOM 809 C C . LEU A 1 97 ? -14.347 2.433 9.452 1.00 88.88 97 LEU A C 1
ATOM 811 O O . LEU A 1 97 ? -14.044 1.788 8.448 1.00 88.88 97 LEU A O 1
ATOM 815 N N . HIS A 1 98 ? -13.905 3.662 9.690 1.00 90.06 98 HIS A N 1
ATOM 816 C CA . HIS A 1 98 ? -12.948 4.368 8.852 1.00 90.06 98 HIS A CA 1
ATOM 817 C C . HIS A 1 98 ? -11.634 4.509 9.616 1.00 90.06 98 HIS A C 1
ATOM 819 O O . HIS A 1 98 ? -11.583 5.114 10.683 1.00 90.06 98 HIS A O 1
ATOM 825 N N . ILE A 1 99 ? -10.553 3.943 9.084 1.00 88.81 99 ILE A N 1
ATOM 826 C CA . ILE A 1 99 ? -9.206 4.145 9.626 1.00 88.81 99 ILE A CA 1
ATOM 827 C C . ILE A 1 99 ? -8.444 5.018 8.641 1.00 88.81 99 ILE A C 1
ATOM 829 O O . ILE A 1 99 ? -8.210 4.609 7.503 1.00 88.81 99 ILE A O 1
ATOM 833 N N . LEU A 1 100 ? -8.057 6.211 9.084 1.00 88.38 100 LEU A N 1
ATOM 834 C CA . LEU A 1 100 ? -7.337 7.181 8.272 1.00 88.38 100 LEU A CA 1
ATOM 835 C C . LEU A 1 100 ? -5.932 7.389 8.824 1.00 88.38 100 LEU A C 1
ATOM 837 O O . LEU A 1 100 ? -5.740 7.966 9.889 1.00 88.38 100 LEU A O 1
ATOM 841 N N . THR A 1 101 ? -4.933 6.949 8.073 1.00 89.06 101 THR A N 1
ATOM 842 C CA . THR A 1 101 ? -3.519 7.195 8.374 1.00 89.06 101 THR A CA 1
ATOM 843 C C . THR A 1 101 ? -3.041 8.441 7.644 1.00 89.06 101 THR A C 1
ATOM 845 O O . THR A 1 101 ? -3.219 8.531 6.428 1.00 89.06 101 THR A O 1
ATOM 848 N N . TYR A 1 102 ? -2.424 9.392 8.343 1.00 87.06 102 TYR A N 1
ATOM 849 C CA . TYR A 1 102 ? -1.997 10.665 7.755 1.00 87.06 102 TYR A CA 1
ATOM 850 C C . TYR A 1 102 ? -0.714 11.217 8.373 1.00 87.06 102 TYR A C 1
ATOM 852 O O . TYR A 1 102 ? -0.315 10.825 9.460 1.00 87.06 102 TYR A O 1
ATOM 860 N N . TYR A 1 103 ? -0.096 12.169 7.685 1.00 86.38 103 TYR A N 1
ATOM 861 C CA . TYR A 1 103 ? 1.005 12.993 8.174 1.00 86.38 103 TYR A CA 1
ATOM 862 C C . TYR A 1 103 ? 0.602 14.475 8.134 1.00 86.38 103 TYR A C 1
ATOM 864 O O . TYR A 1 103 ? -0.121 14.897 7.226 1.00 86.38 103 TYR A O 1
ATOM 872 N N . MET A 1 104 ? 1.072 15.260 9.109 1.00 86.69 104 MET A N 1
ATOM 873 C CA . MET A 1 104 ? 0.919 16.718 9.147 1.00 86.69 104 MET A CA 1
ATOM 874 C C . MET A 1 104 ? 2.225 17.392 8.736 1.00 86.69 104 MET A C 1
ATOM 876 O O . MET A 1 104 ? 3.196 17.360 9.489 1.00 86.69 104 MET A O 1
ATOM 880 N N . GLY A 1 105 ? 2.228 18.032 7.568 1.00 82.75 105 GLY A N 1
ATOM 881 C CA . GLY A 1 105 ? 3.369 18.796 7.065 1.00 82.75 105 GLY A CA 1
ATOM 882 C C . GLY A 1 105 ? 3.150 20.303 7.140 1.00 82.75 105 GLY A C 1
ATOM 883 O O . GLY A 1 105 ? 2.042 20.778 7.397 1.00 82.75 105 GLY A O 1
ATOM 884 N N . THR A 1 106 ? 4.213 21.062 6.890 1.00 81.00 106 THR A N 1
ATOM 885 C CA . THR A 1 106 ? 4.188 22.526 6.747 1.00 81.00 106 THR A CA 1
ATOM 886 C C . THR A 1 106 ? 4.701 22.922 5.372 1.00 81.00 106 THR A C 1
ATOM 888 O O . THR A 1 106 ? 5.674 22.345 4.892 1.00 81.00 106 THR A O 1
ATOM 891 N N . PHE A 1 107 ? 4.075 23.911 4.736 1.00 74.81 107 PHE A N 1
ATOM 892 C CA . PHE A 1 107 ? 4.594 24.464 3.485 1.00 74.81 107 PHE A CA 1
ATOM 893 C C . PHE A 1 107 ? 5.870 25.285 3.724 1.00 74.81 107 PHE A C 1
ATOM 895 O O . PHE A 1 107 ? 5.856 26.247 4.493 1.00 74.81 107 PHE A O 1
ATOM 902 N N . ASP A 1 108 ? 6.931 24.991 2.968 1.00 65.81 108 ASP A N 1
ATOM 903 C CA . ASP A 1 108 ? 8.202 25.744 2.966 1.00 65.81 108 ASP A CA 1
ATOM 904 C C . ASP A 1 108 ? 8.123 27.108 2.237 1.00 65.81 108 ASP A C 1
ATOM 906 O O . ASP A 1 108 ? 9.128 27.765 1.979 1.00 65.81 108 ASP A O 1
ATOM 910 N N . GLY A 1 109 ? 6.913 27.587 1.929 1.00 66.88 109 GLY A N 1
ATOM 911 C CA . GLY A 1 109 ? 6.664 28.881 1.280 1.00 66.88 109 GLY A CA 1
ATOM 912 C C . GLY A 1 109 ? 6.635 30.090 2.226 1.00 66.88 109 GLY A C 1
ATOM 913 O O . GLY A 1 109 ? 6.224 31.171 1.814 1.00 66.88 109 GLY A O 1
ATOM 914 N N . GLY A 1 110 ? 7.011 29.922 3.499 1.00 59.44 110 GLY A N 1
ATOM 915 C CA . GLY A 1 110 ? 7.074 31.007 4.488 1.00 59.44 110 GLY A CA 1
ATOM 916 C C . GLY A 1 110 ? 5.737 31.420 5.126 1.00 59.44 110 GLY A C 1
ATOM 917 O O . GLY A 1 110 ? 5.741 32.269 6.014 1.00 59.44 110 GLY A O 1
ATOM 918 N N . THR A 1 111 ? 4.605 30.821 4.733 1.00 74.50 111 THR A N 1
ATOM 919 C CA . THR A 1 111 ? 3.283 31.076 5.349 1.00 74.50 111 THR A CA 1
ATOM 920 C C . THR A 1 111 ? 3.063 30.296 6.647 1.00 74.50 111 THR A C 1
ATOM 922 O O . THR A 1 111 ? 2.213 30.672 7.451 1.00 74.50 111 THR A O 1
ATOM 925 N N . GLY A 1 112 ? 3.818 29.210 6.866 1.00 74.69 112 GLY A N 1
ATOM 926 C CA . GLY A 1 112 ? 3.648 28.320 8.019 1.00 74.69 112 GLY A CA 1
ATOM 927 C C . GLY A 1 112 ? 2.334 27.527 8.009 1.00 74.69 112 GLY A C 1
ATOM 928 O O . GLY A 1 112 ? 1.983 26.917 9.020 1.00 74.69 112 GLY A O 1
ATOM 929 N N . GLU A 1 113 ? 1.598 27.533 6.892 1.00 83.94 113 GLU A N 1
ATOM 930 C CA . GLU A 1 113 ? 0.359 26.771 6.749 1.00 83.94 113 GLU A CA 1
ATOM 931 C C . GLU A 1 113 ? 0.636 25.269 6.855 1.00 83.94 113 GLU A C 1
ATOM 933 O O . GLU A 1 113 ? 1.564 24.733 6.238 1.00 83.94 113 GLU A O 1
ATOM 938 N N . LYS A 1 114 ? -0.186 24.593 7.663 1.00 84.88 114 LYS A N 1
ATOM 939 C CA . LYS A 1 114 ? -0.133 23.144 7.849 1.00 84.88 114 LYS A CA 1
ATOM 940 C C . LYS A 1 114 ? -1.055 22.454 6.854 1.00 84.88 114 LYS A C 1
ATOM 942 O O . LYS A 1 114 ? -2.170 22.916 6.628 1.00 84.88 114 LYS A O 1
ATOM 947 N N . PHE A 1 115 ? -0.621 21.317 6.329 1.00 85.06 115 PHE A N 1
ATOM 948 C CA . PHE A 1 115 ? -1.443 20.451 5.491 1.00 85.06 115 PHE A CA 1
ATOM 949 C C . PHE A 1 115 ? -1.496 19.037 6.060 1.00 85.06 115 PHE A C 1
ATOM 951 O O . PHE A 1 115 ? -0.559 18.580 6.715 1.00 85.06 115 PHE A O 1
ATOM 958 N N . GLN A 1 116 ? -2.591 18.340 5.767 1.00 86.88 116 GLN A N 1
ATOM 959 C CA . GLN A 1 116 ? -2.765 16.928 6.074 1.00 86.88 116 GLN A CA 1
ATOM 960 C C . GLN A 1 116 ? -2.581 16.109 4.798 1.00 86.88 116 GLN A C 1
ATOM 962 O O . GLN A 1 116 ? -3.158 16.425 3.757 1.00 86.88 116 GLN A O 1
ATOM 967 N N . ARG A 1 117 ? -1.775 15.050 4.870 1.00 85.19 117 ARG A N 1
ATOM 968 C CA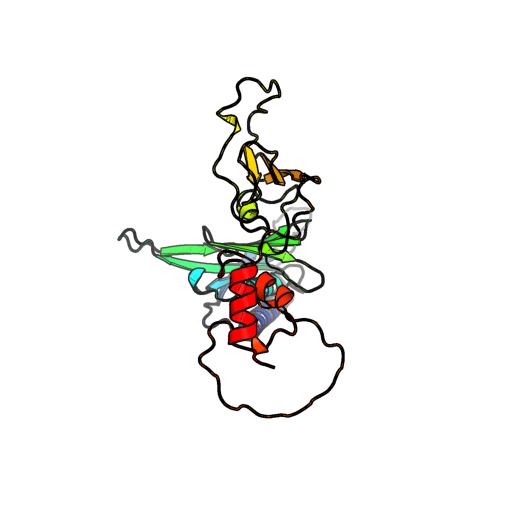 . ARG A 1 117 ? -1.506 14.144 3.750 1.00 85.19 117 ARG A CA 1
ATOM 969 C C . ARG A 1 117 ? -1.815 12.718 4.176 1.00 85.19 117 ARG A C 1
ATOM 971 O O . ARG A 1 117 ? -1.143 12.176 5.047 1.00 85.19 117 ARG A O 1
ATOM 978 N N . PHE A 1 118 ? -2.843 12.127 3.578 1.00 87.06 118 PHE A N 1
ATOM 979 C CA . PHE A 1 118 ? -3.263 10.761 3.878 1.00 87.06 118 PHE A CA 1
ATOM 980 C C . PHE A 1 118 ? -2.392 9.738 3.153 1.00 87.06 118 PHE A C 1
ATOM 982 O O . PHE A 1 118 ? -1.960 9.963 2.021 1.00 87.06 118 PHE A O 1
ATOM 989 N N . TYR A 1 119 ? -2.180 8.601 3.803 1.00 87.75 119 TYR A N 1
ATOM 990 C CA . TYR A 1 119 ? -1.512 7.450 3.221 1.00 87.75 119 TYR A CA 1
ATOM 991 C C . TYR A 1 119 ? -2.536 6.488 2.633 1.00 87.75 119 TYR A C 1
ATOM 993 O O . TYR A 1 119 ? -3.495 6.086 3.292 1.00 87.75 119 TYR A O 1
ATOM 1001 N N . GLY A 1 120 ? -2.308 6.107 1.382 1.00 84.25 120 GLY A N 1
ATOM 1002 C CA . GLY A 1 120 ? -3.052 5.078 0.679 1.00 84.25 120 GLY A CA 1
ATOM 1003 C C . GLY A 1 120 ? -2.176 3.862 0.416 1.00 84.25 120 GLY A C 1
ATOM 1004 O O . GLY A 1 120 ? -0.965 3.973 0.239 1.00 84.25 120 GLY A O 1
ATOM 1005 N N . SER A 1 121 ? -2.810 2.695 0.338 1.00 87.12 121 SER A N 1
ATOM 1006 C CA . SER A 1 121 ? -2.184 1.497 -0.221 1.00 87.12 121 SER A CA 1
ATOM 1007 C C . SER A 1 121 ? -3.164 0.728 -1.101 1.00 87.12 121 SER A C 1
ATOM 1009 O O . SER A 1 121 ? -4.374 0.752 -0.859 1.00 87.12 121 SER A O 1
ATOM 1011 N N . ASN A 1 122 ? -2.670 0.073 -2.141 1.00 85.56 122 ASN A N 1
ATOM 1012 C CA . ASN A 1 122 ? -3.484 -0.726 -3.048 1.00 85.56 122 ASN A CA 1
ATOM 1013 C C . ASN A 1 122 ? -2.655 -1.888 -3.605 1.00 85.56 122 ASN A C 1
ATOM 1015 O O . ASN A 1 122 ? -1.433 -1.775 -3.686 1.00 85.56 122 ASN A O 1
ATOM 1019 N N . ILE A 1 123 ? -3.324 -2.981 -3.973 1.00 87.56 123 ILE A N 1
ATOM 1020 C CA . ILE A 1 123 ? -2.747 -4.044 -4.792 1.00 87.56 123 ILE A CA 1
ATOM 1021 C C . ILE A 1 123 ? -3.613 -4.190 -6.039 1.00 87.56 123 ILE A C 1
ATOM 1023 O O . ILE A 1 123 ? -4.826 -4.380 -5.918 1.00 87.56 123 ILE A O 1
ATOM 1027 N N . ASP A 1 124 ? -2.996 -4.136 -7.216 1.00 84.06 124 ASP A N 1
ATOM 1028 C CA . ASP A 1 124 ? -3.697 -4.389 -8.473 1.00 84.06 124 ASP A CA 1
ATOM 1029 C C . ASP A 1 124 ? -3.876 -5.895 -8.775 1.00 84.06 124 ASP A C 1
ATOM 1031 O O . ASP A 1 124 ? -3.456 -6.777 -8.023 1.00 84.06 124 ASP A O 1
ATOM 1035 N N . SER A 1 125 ? -4.508 -6.215 -9.907 1.00 85.50 125 SER A N 1
ATOM 1036 C CA . SER A 1 125 ? -4.750 -7.604 -10.324 1.00 85.50 125 SER A CA 1
ATOM 1037 C C . SER A 1 125 ? -3.485 -8.407 -10.642 1.00 85.50 125 SER A C 1
ATOM 1039 O O . SER A 1 125 ? -3.549 -9.633 -10.674 1.00 85.50 125 SER A O 1
ATOM 1041 N N . HIS A 1 126 ? -2.357 -7.742 -10.896 1.00 84.62 126 HIS A N 1
ATOM 1042 C CA . HIS A 1 126 ? -1.063 -8.364 -11.178 1.00 84.62 126 HIS A CA 1
ATOM 1043 C C . HIS A 1 126 ? -0.182 -8.457 -9.928 1.00 84.62 126 HIS A C 1
ATOM 1045 O O . HIS A 1 126 ? 0.922 -8.994 -9.991 1.00 84.62 126 HIS A O 1
ATOM 1051 N N . GLY A 1 127 ? -0.667 -7.966 -8.785 1.00 88.25 127 GLY A N 1
ATOM 1052 C CA . GLY A 1 127 ? 0.066 -7.969 -7.529 1.00 88.25 127 GLY A CA 1
ATOM 1053 C C . GLY A 1 127 ? 0.918 -6.722 -7.305 1.00 88.25 127 GLY A C 1
ATOM 1054 O O . GLY A 1 127 ? 1.679 -6.707 -6.341 1.00 88.25 127 GLY A O 1
ATOM 1055 N N . LEU A 1 128 ? 0.809 -5.678 -8.132 1.00 91.12 128 LEU A N 1
ATOM 1056 C CA . LEU A 1 128 ? 1.516 -4.420 -7.902 1.00 91.12 128 LEU A CA 1
ATOM 1057 C C . LEU A 1 128 ? 0.992 -3.749 -6.643 1.00 91.12 128 LEU A C 1
ATOM 1059 O O . LEU A 1 128 ? -0.136 -3.266 -6.600 1.00 91.12 128 LEU A O 1
ATOM 1063 N N . VAL A 1 129 ? 1.851 -3.696 -5.638 1.00 90.62 129 VAL A N 1
ATOM 1064 C CA . VAL A 1 129 ? 1.662 -2.944 -4.413 1.00 90.62 129 VAL A CA 1
ATOM 1065 C C . VAL A 1 129 ? 2.045 -1.494 -4.676 1.00 90.62 129 VAL A C 1
ATOM 1067 O O . VAL A 1 129 ? 3.184 -1.196 -5.035 1.00 90.62 129 VAL A O 1
ATOM 1070 N N . TYR A 1 130 ? 1.101 -0.598 -4.425 1.00 88.69 130 TYR A N 1
ATOM 1071 C CA . TYR A 1 130 ? 1.311 0.841 -4.336 1.00 88.69 130 TYR A CA 1
ATOM 1072 C C . TYR A 1 130 ? 1.121 1.261 -2.881 1.00 88.69 130 TYR A C 1
ATOM 1074 O O . TYR A 1 130 ? 0.097 0.928 -2.279 1.00 88.69 130 TYR A O 1
ATOM 1082 N N . VAL A 1 131 ? 2.072 2.005 -2.320 1.00 87.44 131 VAL A N 1
ATOM 1083 C CA . VAL A 1 131 ? 1.885 2.746 -1.064 1.00 87.44 131 VAL A CA 1
ATOM 1084 C C . VAL A 1 131 ? 2.305 4.177 -1.302 1.00 87.44 131 VAL A C 1
ATOM 1086 O O . VAL A 1 131 ? 3.434 4.408 -1.721 1.00 87.44 131 VAL A O 1
ATOM 1089 N N . GLY A 1 132 ? 1.437 5.139 -1.012 1.00 82.12 132 GLY A N 1
ATOM 1090 C CA . GLY A 1 132 ? 1.779 6.531 -1.259 1.00 82.12 132 GLY A CA 1
ATOM 1091 C C . GLY A 1 132 ? 1.071 7.527 -0.362 1.00 82.12 132 GLY A C 1
ATOM 1092 O O . GLY A 1 132 ? 0.011 7.249 0.197 1.00 82.12 132 GLY A O 1
ATOM 1093 N N . GLY A 1 133 ? 1.687 8.701 -0.261 1.00 70.25 133 GLY A N 1
ATOM 1094 C CA . GLY A 1 133 ? 1.157 9.900 0.375 1.00 70.25 133 GLY A CA 1
ATOM 1095 C C . GLY A 1 133 ? 1.636 11.120 -0.409 1.00 70.25 133 GLY A C 1
ATOM 1096 O O . GLY A 1 133 ? 2.784 11.548 -0.265 1.00 70.25 133 GLY A O 1
ATOM 1097 N N . GLY A 1 134 ? 0.768 11.676 -1.260 1.00 69.50 134 GLY A N 1
ATOM 1098 C CA . GLY A 1 134 ? 1.131 12.732 -2.216 1.00 69.50 134 GLY A CA 1
ATOM 1099 C C . GLY A 1 134 ? 2.240 12.289 -3.179 1.00 69.50 134 GLY A C 1
ATOM 1100 O O . GLY A 1 134 ? 2.107 11.255 -3.818 1.00 69.50 134 GLY A O 1
ATOM 1101 N N . ASP A 1 135 ? 3.334 13.050 -3.260 1.00 69.25 135 ASP A N 1
ATOM 1102 C CA . ASP A 1 135 ? 4.446 12.819 -4.206 1.00 69.25 135 ASP A CA 1
ATOM 1103 C C . ASP A 1 135 ? 5.354 11.629 -3.845 1.00 69.25 135 ASP A C 1
ATOM 1105 O O . ASP A 1 135 ? 6.171 11.188 -4.654 1.00 69.25 135 ASP A O 1
ATOM 1109 N N . TYR A 1 136 ? 5.228 11.094 -2.629 1.00 70.62 136 TYR A N 1
ATOM 1110 C CA . TYR A 1 136 ? 6.017 9.951 -2.181 1.00 70.62 136 TYR A CA 1
ATOM 1111 C C . TYR A 1 136 ? 5.252 8.669 -2.425 1.00 70.62 136 TYR A C 1
ATOM 1113 O O . TYR A 1 136 ? 4.190 8.453 -1.839 1.00 70.62 136 TYR A O 1
ATOM 1121 N N . THR A 1 137 ? 5.826 7.817 -3.270 1.00 82.25 137 THR A N 1
ATOM 1122 C CA . THR A 1 137 ? 5.244 6.530 -3.621 1.00 82.25 137 THR A CA 1
ATOM 1123 C C . THR A 1 137 ? 6.292 5.429 -3.578 1.00 82.25 137 THR A C 1
ATOM 1125 O O . THR A 1 137 ? 7.328 5.499 -4.245 1.00 82.25 137 THR A O 1
ATOM 1128 N N . TYR A 1 138 ? 5.981 4.381 -2.827 1.00 86.31 138 TYR A N 1
ATOM 1129 C CA . TYR A 1 138 ? 6.626 3.086 -2.906 1.00 86.31 138 TYR A CA 1
ATOM 1130 C C . TYR A 1 138 ? 5.861 2.160 -3.855 1.00 86.31 138 TYR A C 1
ATOM 1132 O O . TYR A 1 138 ? 4.630 2.085 -3.818 1.00 86.31 138 TYR A O 1
ATOM 11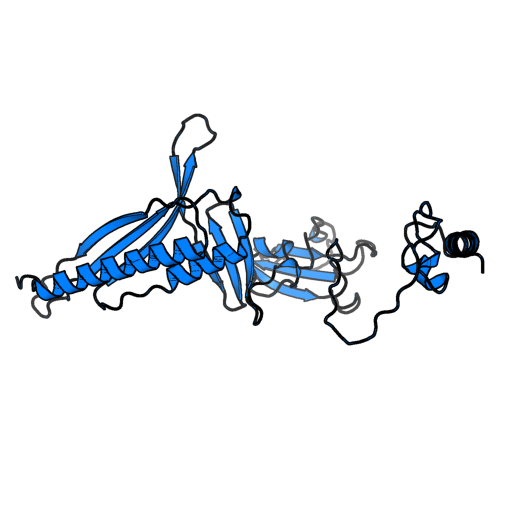40 N N . TYR A 1 139 ? 6.623 1.408 -4.648 1.00 88.75 139 TYR A N 1
ATOM 1141 C CA . TYR A 1 139 ? 6.122 0.348 -5.508 1.00 88.75 139 TYR A CA 1
ATOM 1142 C C . TYR A 1 139 ? 6.824 -0.976 -5.204 1.00 88.75 139 TYR A C 1
ATOM 1144 O O . TYR A 1 139 ? 8.051 -1.021 -5.086 1.00 88.75 139 TYR A O 1
ATOM 1152 N N . GLY A 1 140 ? 6.056 -2.060 -5.160 1.00 90.06 140 GLY A N 1
ATOM 1153 C CA . GLY A 1 140 ? 6.566 -3.426 -5.044 1.00 90.06 140 GLY A CA 1
ATOM 1154 C C . GLY A 1 140 ? 5.631 -4.426 -5.712 1.00 90.06 140 GLY A C 1
ATOM 1155 O O . GLY A 1 140 ? 4.519 -4.080 -6.087 1.00 90.06 140 GLY A O 1
ATOM 1156 N N . MET A 1 141 ? 6.059 -5.674 -5.860 1.00 91.25 141 MET A N 1
ATOM 1157 C CA . MET A 1 141 ? 5.238 -6.760 -6.398 1.00 91.25 141 MET A CA 1
ATOM 1158 C C . MET A 1 141 ? 4.973 -7.794 -5.317 1.00 91.25 141 MET A C 1
ATOM 1160 O O . MET A 1 141 ? 5.900 -8.317 -4.701 1.00 91.25 141 MET A O 1
ATOM 1164 N N . LYS A 1 142 ? 3.702 -8.119 -5.098 1.00 89.69 142 LYS A N 1
ATOM 1165 C CA . LYS A 1 142 ? 3.288 -9.225 -4.245 1.00 89.69 142 LYS A CA 1
ATOM 1166 C C . LYS A 1 142 ? 3.575 -10.549 -4.948 1.00 89.69 142 LYS A C 1
ATOM 1168 O O . LYS A 1 142 ? 3.150 -10.784 -6.073 1.00 89.69 142 LYS A O 1
ATOM 1173 N N . THR A 1 143 ? 4.262 -11.425 -4.235 1.00 87.06 143 THR A N 1
ATOM 1174 C CA . THR A 1 143 ? 4.641 -12.777 -4.644 1.00 87.06 143 THR A CA 1
ATOM 1175 C C . THR A 1 143 ? 4.285 -13.766 -3.534 1.00 87.06 143 THR A C 1
ATOM 1177 O O . THR A 1 143 ? 3.969 -13.367 -2.410 1.00 87.06 143 THR A O 1
ATOM 1180 N N . ASP A 1 144 ? 4.429 -15.062 -3.803 1.00 85.94 144 ASP A N 1
ATOM 1181 C CA . ASP A 1 144 ? 4.250 -16.115 -2.793 1.00 85.94 144 ASP A CA 1
ATOM 1182 C C . ASP A 1 144 ? 5.229 -15.996 -1.610 1.00 85.94 144 ASP A C 1
ATOM 1184 O O . ASP A 1 144 ? 4.977 -16.529 -0.531 1.00 85.94 144 ASP A O 1
ATOM 1188 N N . LYS A 1 145 ? 6.353 -15.290 -1.797 1.00 83.25 145 LYS A N 1
ATOM 1189 C CA . LYS A 1 145 ? 7.387 -15.070 -0.773 1.00 83.25 145 LYS A CA 1
ATOM 1190 C C . LYS A 1 145 ? 7.239 -13.733 -0.037 1.00 83.25 145 LYS A C 1
ATOM 1192 O O . LYS A 1 145 ? 8.096 -13.395 0.775 1.00 83.25 145 LYS A O 1
ATOM 1197 N N . GLY A 1 146 ? 6.181 -12.971 -0.314 1.00 86.69 146 GLY A N 1
ATOM 1198 C CA . GLY A 1 146 ? 5.982 -11.616 0.201 1.00 86.69 146 GLY A CA 1
ATOM 1199 C C . GLY A 1 146 ? 6.146 -10.561 -0.890 1.00 86.69 146 GLY A C 1
ATOM 1200 O O . GLY A 1 146 ? 5.850 -10.818 -2.055 1.00 86.69 146 GLY A O 1
ATOM 1201 N N . ILE A 1 147 ? 6.590 -9.361 -0.522 1.00 88.38 147 ILE A N 1
ATOM 12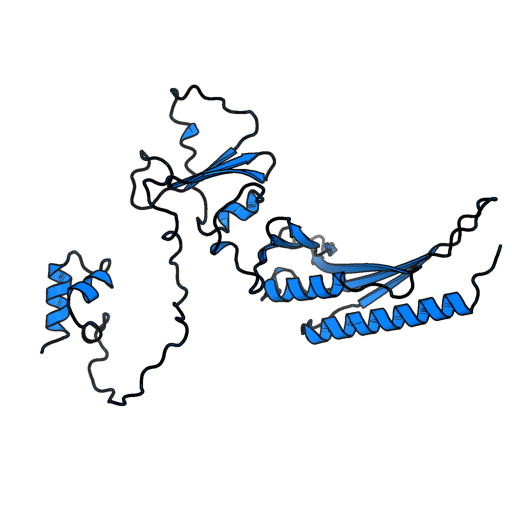02 C CA . ILE A 1 147 ? 6.721 -8.234 -1.452 1.00 88.38 147 ILE A CA 1
ATOM 1203 C C . ILE A 1 147 ? 8.165 -8.145 -1.937 1.00 88.38 147 ILE A C 1
ATOM 1205 O O . ILE A 1 147 ? 9.082 -8.035 -1.125 1.00 88.38 147 ILE A O 1
ATOM 1209 N N . ALA A 1 148 ? 8.344 -8.177 -3.253 1.00 88.56 148 ALA A N 1
ATOM 1210 C CA . ALA A 1 148 ? 9.622 -8.014 -3.930 1.00 88.56 148 ALA A CA 1
ATOM 1211 C C . ALA A 1 148 ? 9.718 -6.618 -4.580 1.00 88.56 148 ALA A C 1
ATOM 1213 O O . ALA A 1 148 ? 8.693 -6.051 -4.978 1.00 88.56 148 ALA A O 1
ATOM 1214 N N . PRO A 1 149 ? 10.917 -6.025 -4.686 1.00 85.81 149 PRO A N 1
ATOM 1215 C CA . PRO A 1 149 ? 11.103 -4.741 -5.354 1.00 85.81 149 PRO A CA 1
ATOM 1216 C C . PRO A 1 149 ? 10.817 -4.851 -6.857 1.00 85.81 149 PRO A C 1
ATOM 1218 O O . PRO A 1 149 ? 11.092 -5.874 -7.484 1.00 85.81 149 PRO A O 1
ATOM 1221 N N . LEU A 1 150 ? 10.309 -3.772 -7.465 1.00 87.56 150 LEU A N 1
ATOM 1222 C CA . LEU A 1 150 ? 10.031 -3.755 -8.907 1.00 87.56 150 LEU A CA 1
ATOM 1223 C C . LEU A 1 150 ? 11.265 -4.020 -9.777 1.00 87.56 150 LEU A C 1
ATOM 1225 O O . LEU A 1 150 ? 11.115 -4.548 -10.875 1.00 87.56 150 LEU A O 1
ATOM 1229 N N . SER A 1 151 ? 12.466 -3.726 -9.277 1.00 85.81 151 SER A N 1
ATOM 1230 C CA . SER A 1 151 ? 13.738 -3.943 -9.973 1.00 85.81 151 SER A CA 1
ATOM 1231 C C . SER A 1 151 ? 14.010 -5.409 -10.328 1.00 85.81 151 SER A C 1
ATOM 1233 O O . SER A 1 151 ? 14.911 -5.692 -11.108 1.00 85.81 151 SER A O 1
ATOM 1235 N N . GLU A 1 152 ? 13.248 -6.352 -9.775 1.00 86.69 152 GLU A N 1
ATOM 1236 C CA . GLU A 1 152 ? 13.337 -7.776 -10.117 1.00 86.69 152 GLU A CA 1
ATOM 1237 C C . GLU A 1 152 ? 12.417 -8.183 -11.283 1.00 86.69 152 GLU A C 1
ATOM 1239 O O . GLU A 1 152 ? 12.564 -9.274 -11.836 1.00 86.69 152 GLU A O 1
ATOM 1244 N N . PHE A 1 153 ? 11.488 -7.316 -11.692 1.00 86.44 153 PHE A N 1
ATOM 1245 C CA . PHE A 1 153 ? 10.438 -7.620 -12.667 1.00 86.44 153 PHE A CA 1
ATOM 1246 C C . PHE A 1 153 ? 10.627 -6.830 -13.953 1.00 86.44 153 PHE A C 1
ATOM 1248 O O . PHE A 1 153 ? 11.201 -5.748 -13.947 1.00 86.44 153 PHE A O 1
ATOM 1255 N N . LEU A 1 154 ? 10.116 -7.353 -15.065 1.00 89.06 154 LEU A N 1
ATOM 1256 C CA . LEU A 1 154 ? 10.025 -6.601 -16.314 1.00 89.06 154 LEU A CA 1
ATOM 1257 C C . LEU A 1 154 ? 8.693 -5.830 -16.386 1.00 89.06 154 LEU A C 1
ATOM 1259 O O . LEU A 1 154 ? 7.740 -6.205 -15.695 1.00 89.06 154 LEU A O 1
ATOM 1263 N N . PRO A 1 155 ? 8.597 -4.775 -17.220 1.00 90.94 155 PRO A N 1
ATOM 1264 C CA . PRO A 1 155 ? 7.324 -4.109 -17.487 1.00 90.94 155 PRO A CA 1
ATOM 1265 C C . PRO A 1 155 ? 6.265 -5.088 -18.006 1.00 90.94 155 PRO A C 1
ATOM 1267 O O . PRO A 1 155 ? 6.590 -6.044 -18.702 1.00 90.94 155 PRO A O 1
ATOM 1270 N N . TYR A 1 156 ? 4.993 -4.834 -17.712 1.00 88.62 156 TYR A N 1
ATOM 1271 C CA . TYR A 1 156 ? 3.877 -5.660 -18.180 1.00 88.62 156 TYR A CA 1
ATOM 1272 C C . TYR A 1 156 ? 2.673 -4.792 -18.564 1.00 88.62 156 TYR A C 1
ATOM 1274 O O . TYR A 1 156 ? 2.573 -3.630 -18.163 1.00 88.62 156 TYR A O 1
ATOM 1282 N N . GLU A 1 157 ? 1.746 -5.355 -19.340 1.00 89.44 157 GLU A N 1
ATOM 1283 C CA . GLU A 1 157 ? 0.511 -4.675 -19.745 1.00 89.44 157 GLU A CA 1
ATOM 1284 C C . GLU A 1 157 ? -0.373 -4.324 -18.540 1.00 89.44 157 GLU A C 1
ATOM 1286 O O . GLU A 1 157 ? -0.736 -5.172 -17.732 1.00 89.44 157 GLU A O 1
ATOM 1291 N N . GLY A 1 158 ? -0.741 -3.051 -18.422 1.00 88.75 158 GLY A N 1
ATOM 1292 C CA . GLY A 1 158 ? -1.498 -2.499 -17.302 1.00 88.75 158 GLY A CA 1
ATOM 1293 C C . GLY A 1 158 ? -0.645 -1.795 -16.244 1.00 88.75 158 GLY A C 1
ATOM 1294 O O . GLY A 1 158 ? -1.209 -1.025 -15.464 1.00 88.75 158 GLY A O 1
ATOM 1295 N N . MET A 1 159 ? 0.683 -1.982 -16.249 1.00 91.69 159 MET A N 1
ATOM 1296 C CA . MET A 1 159 ? 1.595 -1.299 -15.324 1.00 91.69 159 MET A CA 1
ATOM 1297 C C . MET A 1 159 ? 1.467 0.235 -15.459 1.00 91.69 159 MET A C 1
ATOM 1299 O O . MET A 1 159 ? 1.417 0.745 -16.584 1.00 91.69 159 MET A O 1
ATOM 1303 N N . PRO A 1 160 ? 1.431 1.003 -14.355 1.00 90.81 160 PRO A N 1
ATOM 1304 C CA . PRO A 1 160 ? 1.479 2.463 -14.403 1.00 90.81 160 PRO A CA 1
ATOM 1305 C C . PRO A 1 160 ? 2.773 2.970 -15.046 1.00 90.81 160 PRO A C 1
ATOM 1307 O O . PRO A 1 160 ? 3.854 2.477 -14.736 1.00 90.81 160 PRO A O 1
ATOM 1310 N N . ALA A 1 161 ? 2.680 3.994 -15.896 1.00 89.50 161 ALA A N 1
ATOM 1311 C CA . ALA A 1 161 ? 3.824 4.555 -16.618 1.00 89.50 161 ALA A CA 1
ATOM 1312 C C . ALA A 1 161 ? 4.963 5.003 -15.689 1.00 89.50 161 ALA A C 1
ATOM 1314 O O . ALA A 1 161 ? 6.134 4.755 -15.954 1.00 89.50 161 ALA A O 1
ATOM 1315 N N . GLU A 1 162 ? 4.598 5.596 -14.556 1.00 87.75 162 GLU A N 1
ATOM 1316 C CA . GLU A 1 162 ? 5.500 6.058 -13.496 1.00 87.75 162 GLU A CA 1
ATOM 1317 C C . GLU A 1 162 ? 6.235 4.936 -12.737 1.00 87.75 162 GLU A C 1
ATOM 1319 O O . GLU A 1 162 ? 7.213 5.196 -12.031 1.00 87.75 162 GLU A O 1
ATOM 1324 N N . ALA A 1 163 ? 5.776 3.688 -12.868 1.00 89.31 163 ALA A N 1
ATOM 1325 C CA . ALA A 1 163 ? 6.401 2.519 -12.259 1.00 89.31 163 ALA A CA 1
ATOM 1326 C C . ALA A 1 163 ? 7.388 1.818 -13.209 1.00 89.31 163 ALA A C 1
ATOM 1328 O O . ALA A 1 163 ? 8.237 1.057 -12.747 1.00 89.31 163 ALA A O 1
ATOM 1329 N N . ILE A 1 164 ? 7.310 2.088 -14.518 1.00 89.25 164 ILE A N 1
ATOM 1330 C CA . ILE A 1 164 ? 8.070 1.365 -15.545 1.00 89.25 164 ILE A CA 1
ATOM 1331 C C . ILE A 1 164 ? 9.586 1.505 -15.347 1.00 89.25 164 ILE A C 1
ATOM 1333 O O . ILE A 1 164 ? 10.307 0.512 -15.403 1.00 89.25 164 ILE A O 1
ATOM 1337 N N . ASP A 1 165 ? 10.083 2.703 -15.045 1.00 87.81 165 ASP A N 1
ATOM 1338 C CA . ASP A 1 165 ? 11.527 2.938 -14.866 1.00 87.81 165 ASP A CA 1
ATOM 1339 C C . ASP A 1 165 ? 12.098 2.342 -13.575 1.00 87.81 165 ASP A C 1
ATOM 1341 O O . ASP A 1 165 ? 13.310 2.322 -13.368 1.00 87.81 165 ASP A O 1
ATOM 1345 N N . ARG A 1 166 ? 11.224 1.847 -12.692 1.00 85.38 166 ARG A N 1
ATOM 1346 C CA . ARG A 1 166 ? 11.599 1.150 -11.455 1.00 85.38 166 ARG A CA 1
ATOM 1347 C C . ARG A 1 166 ? 11.760 -0.353 -11.672 1.00 85.38 166 ARG A C 1
ATOM 1349 O O . ARG A 1 166 ? 12.086 -1.065 -10.726 1.00 85.38 166 ARG A O 1
ATOM 1356 N N . THR A 1 167 ? 11.480 -0.833 -12.883 1.00 89.12 167 THR A N 1
ATOM 1357 C CA . THR A 1 167 ? 11.610 -2.239 -13.262 1.00 89.12 167 THR A CA 1
ATOM 1358 C C . THR A 1 167 ? 13.067 -2.633 -13.469 1.00 89.12 167 THR A C 1
ATOM 1360 O O . THR A 1 167 ? 13.972 -1.799 -13.458 1.00 89.12 167 THR A O 1
ATOM 1363 N N . LYS A 1 168 ? 13.299 -3.922 -13.713 1.00 87.06 168 LYS A N 1
ATOM 1364 C CA . LYS A 1 168 ? 14.606 -4.496 -14.038 1.00 87.06 168 LYS A CA 1
ATOM 1365 C C . LYS A 1 168 ? 15.315 -3.805 -15.207 1.00 87.06 168 LYS A C 1
ATOM 1367 O O . LYS A 1 168 ? 16.539 -3.816 -15.275 1.00 87.06 168 LYS A O 1
ATOM 1372 N N . LEU A 1 169 ? 14.564 -3.196 -16.125 1.00 83.31 169 LEU A N 1
ATOM 1373 C CA . LEU A 1 169 ? 15.141 -2.487 -17.267 1.00 83.31 169 LEU A CA 1
ATOM 1374 C C . LEU A 1 169 ? 15.725 -1.113 -16.900 1.00 83.31 169 LEU A C 1
ATOM 1376 O O . LEU A 1 169 ? 16.473 -0.547 -17.693 1.00 83.31 169 LEU A O 1
ATOM 1380 N N . GLY A 1 170 ? 15.406 -0.582 -15.716 1.00 85.06 170 GLY A N 1
ATOM 1381 C CA . GLY A 1 170 ? 15.821 0.750 -15.289 1.00 85.06 170 GLY A CA 1
ATOM 1382 C C . GLY A 1 170 ? 15.202 1.862 -16.137 1.00 85.06 170 GLY A C 1
ATOM 1383 O O . GLY A 1 170 ? 14.181 1.669 -16.801 1.00 85.06 170 GLY A O 1
ATOM 1384 N N . LYS A 1 171 ? 15.828 3.043 -16.115 1.00 86.06 171 LYS A N 1
ATOM 1385 C CA . LYS A 1 171 ? 15.332 4.222 -16.831 1.00 86.06 171 LYS A CA 1
ATOM 1386 C C . LYS A 1 171 ? 15.334 3.983 -18.346 1.00 86.06 171 LYS A C 1
ATOM 1388 O O . LYS A 1 171 ? 16.369 3.639 -18.915 1.00 86.06 171 LYS A O 1
ATOM 1393 N N . HIS A 1 172 ? 14.193 4.205 -18.996 1.00 82.06 172 HIS A N 1
ATOM 1394 C CA . HIS A 1 172 ? 14.113 4.206 -20.455 1.00 82.06 172 HIS A CA 1
ATOM 1395 C C . HIS A 1 172 ? 14.965 5.312 -21.084 1.00 82.06 172 HIS A C 1
ATOM 1397 O O . HIS A 1 172 ? 15.305 6.323 -20.466 1.00 82.06 172 HIS A O 1
ATOM 1403 N N . SER A 1 173 ? 15.307 5.115 -22.354 1.00 77.19 173 SER A N 1
ATOM 1404 C CA . SER A 1 173 ? 16.081 6.087 -23.109 1.00 77.19 173 SER A CA 1
ATOM 1405 C C . SER A 1 173 ? 15.268 7.349 -23.391 1.00 77.19 173 SER A C 1
ATOM 1407 O O . SER A 1 173 ? 14.154 7.280 -23.912 1.00 77.19 173 SER A O 1
ATOM 1409 N N . ASP A 1 174 ? 15.882 8.510 -23.150 1.00 66.50 174 ASP A N 1
ATOM 1410 C CA . ASP A 1 174 ? 15.350 9.808 -23.579 1.00 66.50 174 ASP A CA 1
ATOM 1411 C C . ASP A 1 174 ? 15.408 9.962 -25.125 1.00 66.50 174 ASP A C 1
ATOM 1413 O O . ASP A 1 174 ? 14.818 10.887 -25.698 1.00 66.50 174 ASP A O 1
ATOM 1417 N N . PHE A 1 175 ? 16.100 9.049 -25.831 1.00 55.31 175 PHE A N 1
ATOM 1418 C CA . PHE A 1 175 ? 16.185 9.027 -27.292 1.00 55.31 175 PHE A CA 1
ATOM 1419 C C . PHE A 1 175 ? 14.860 8.596 -27.929 1.00 55.31 175 PHE A C 1
ATOM 1421 O O . PHE A 1 175 ? 14.631 7.441 -28.288 1.00 55.31 175 PHE A O 1
ATOM 1428 N N . ASN A 1 176 ? 14.006 9.582 -28.185 1.00 51.62 176 ASN A N 1
ATOM 1429 C CA . ASN A 1 176 ? 12.888 9.450 -29.110 1.00 51.62 176 ASN A CA 1
ATOM 1430 C C . ASN A 1 176 ? 13.396 9.419 -30.565 1.00 51.62 176 ASN A C 1
ATOM 1432 O O . ASN A 1 176 ? 13.327 10.420 -31.283 1.00 51.62 176 ASN A O 1
ATOM 1436 N N . TYR A 1 177 ? 13.866 8.257 -31.035 1.00 46.03 177 TYR A N 1
ATOM 1437 C CA . TYR A 1 177 ? 14.259 8.049 -32.442 1.00 46.03 177 TYR A CA 1
ATOM 1438 C C . TYR A 1 177 ? 13.107 8.335 -33.433 1.00 46.03 177 TYR A C 1
ATOM 1440 O O . TYR A 1 177 ? 13.328 8.617 -34.611 1.00 46.03 177 TYR A O 1
ATOM 1448 N N . VAL A 1 178 ? 11.863 8.378 -32.939 1.00 46.38 178 VAL A N 1
ATOM 1449 C CA . VAL A 1 178 ? 10.655 8.750 -33.696 1.00 46.38 178 VAL A CA 1
ATOM 1450 C C . VAL A 1 178 ? 10.750 10.155 -34.323 1.00 46.38 178 VAL A C 1
ATOM 1452 O O . VAL A 1 178 ? 10.050 10.433 -35.292 1.00 46.38 178 VAL A O 1
ATOM 1455 N N . LYS A 1 179 ? 11.644 11.044 -33.858 1.00 44.06 179 LYS A N 1
ATOM 1456 C CA . LYS A 1 179 ? 11.850 12.358 -34.500 1.00 44.06 179 LYS A CA 1
ATOM 1457 C C . LYS A 1 179 ? 12.708 12.341 -35.774 1.00 44.06 179 LYS A C 1
ATOM 1459 O O . LYS A 1 179 ? 12.718 13.358 -36.462 1.00 44.06 179 LYS A O 1
ATOM 1464 N N . GLN A 1 180 ? 13.422 11.259 -36.106 1.00 38.19 180 GLN A N 1
ATOM 1465 C CA . GLN A 1 180 ? 14.414 11.284 -37.200 1.00 38.19 180 GLN A CA 1
ATOM 1466 C C . GLN A 1 180 ? 14.145 10.364 -38.397 1.00 38.19 180 GLN A C 1
ATOM 1468 O O . GLN A 1 180 ? 14.913 10.423 -39.355 1.00 38.19 180 GLN A O 1
ATOM 1473 N N . ASN A 1 181 ? 13.063 9.576 -38.426 1.00 36.81 181 ASN A N 1
ATOM 1474 C CA . ASN A 1 181 ? 12.780 8.713 -39.578 1.00 36.81 181 ASN A CA 1
ATOM 1475 C C . ASN A 1 181 ? 11.473 9.106 -40.305 1.00 36.81 181 ASN A C 1
ATOM 1477 O O . ASN A 1 181 ? 10.397 8.701 -39.874 1.00 36.81 181 ASN A O 1
ATOM 1481 N N . PRO A 1 182 ? 11.524 9.850 -41.433 1.00 36.03 182 PRO A N 1
ATOM 1482 C CA . PRO A 1 182 ? 10.337 10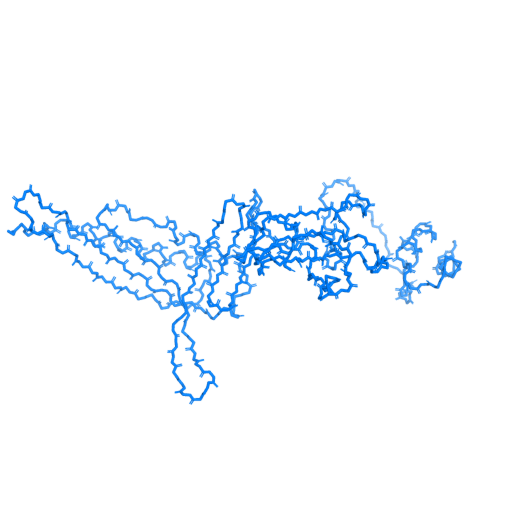.256 -42.200 1.00 36.03 182 PRO A CA 1
ATOM 1483 C C . PRO A 1 182 ? 9.675 9.112 -42.993 1.00 36.03 182 PRO A C 1
ATOM 1485 O O . PRO A 1 182 ? 8.815 9.376 -43.828 1.00 36.03 182 PRO A O 1
ATOM 1488 N N . ARG A 1 183 ? 10.125 7.857 -42.829 1.00 37.03 183 ARG A N 1
ATOM 1489 C CA . ARG A 1 183 ? 9.796 6.734 -43.730 1.00 37.03 183 ARG A CA 1
ATOM 1490 C C . ARG A 1 183 ? 9.080 5.540 -43.098 1.00 37.03 183 ARG A C 1
ATOM 1492 O O . ARG A 1 183 ? 8.914 4.530 -43.775 1.00 37.03 183 ARG A O 1
ATOM 1499 N N . SER A 1 184 ? 8.607 5.627 -41.858 1.00 40.44 184 SER A N 1
ATOM 1500 C CA . SER A 1 184 ? 7.671 4.627 -41.332 1.00 40.44 184 SER A CA 1
ATOM 1501 C C . SER A 1 184 ? 6.246 5.170 -41.375 1.00 40.44 184 SER A C 1
ATOM 1503 O O . SER A 1 184 ? 5.760 5.745 -40.403 1.00 40.44 184 SER A O 1
ATOM 1505 N N . ASP A 1 185 ? 5.573 4.956 -42.504 1.00 40.03 185 ASP A N 1
ATOM 1506 C CA . ASP A 1 185 ? 4.115 4.991 -42.610 1.00 40.03 185 ASP A CA 1
ATOM 1507 C C . ASP A 1 185 ? 3.514 3.898 -41.711 1.00 40.03 185 ASP A C 1
ATOM 1509 O O . ASP A 1 185 ? 3.181 2.814 -42.183 1.00 40.03 185 ASP A O 1
ATOM 1513 N N . LYS A 1 186 ? 3.415 4.147 -40.402 1.00 39.34 186 LYS A N 1
ATOM 1514 C CA . LYS A 1 186 ? 2.553 3.412 -39.466 1.00 39.34 186 LYS A CA 1
ATOM 1515 C C . LYS A 1 186 ? 2.133 4.366 -38.353 1.00 39.34 186 LYS A C 1
ATOM 1517 O O . LYS A 1 186 ? 2.942 4.704 -37.500 1.00 39.34 186 LYS A O 1
ATOM 1522 N N . GLN A 1 187 ? 0.888 4.831 -38.461 1.00 44.88 187 GLN A N 1
ATOM 1523 C CA . GLN A 1 187 ? 0.034 5.404 -37.415 1.00 44.88 187 GLN A CA 1
ATOM 1524 C C . GLN A 1 187 ? 0.774 5.859 -36.144 1.00 44.88 187 GLN A C 1
ATOM 1526 O O . GLN A 1 187 ? 1.014 5.076 -35.227 1.00 44.88 187 GLN A O 1
ATOM 1531 N N . GLN A 1 188 ? 1.082 7.158 -36.059 1.00 49.41 188 GLN A N 1
ATOM 1532 C CA . GLN A 1 188 ? 1.098 7.811 -34.751 1.00 49.41 188 GLN A CA 1
ATOM 1533 C C . GLN A 1 188 ? -0.344 7.773 -34.244 1.00 49.41 188 GLN A C 1
ATOM 1535 O O . GLN A 1 188 ? -1.133 8.665 -34.544 1.00 49.41 188 GLN A O 1
ATOM 1540 N N . ASP A 1 189 ? -0.714 6.692 -33.564 1.00 57.03 189 ASP A N 1
ATOM 1541 C CA . ASP A 1 189 ? -1.990 6.623 -32.867 1.00 57.03 189 ASP A CA 1
ATOM 1542 C C . ASP A 1 189 ? -2.012 7.747 -31.828 1.00 57.03 189 ASP A C 1
ATOM 1544 O O . ASP A 1 189 ? -1.169 7.804 -30.924 1.00 57.03 189 ASP A O 1
ATOM 1548 N N . GLU A 1 190 ? -2.941 8.688 -32.001 1.00 66.12 190 GLU A N 1
ATOM 1549 C CA . GLU A 1 190 ? -3.077 9.846 -31.126 1.00 66.12 190 GLU A CA 1
ATOM 1550 C C . GLU A 1 190 ? -3.142 9.395 -29.656 1.00 66.12 190 GLU A C 1
ATOM 1552 O O . GLU A 1 190 ? -3.992 8.602 -29.244 1.00 66.12 190 GLU A O 1
ATOM 1557 N N . GLY A 1 191 ? -2.212 9.905 -28.845 1.00 77.69 191 GLY A N 1
ATOM 1558 C CA . GLY A 1 191 ? -2.174 9.653 -27.405 1.00 77.69 191 GLY A CA 1
ATOM 1559 C C . GLY A 1 191 ? -1.383 8.421 -26.950 1.00 77.69 191 GLY A C 1
ATOM 1560 O O . GLY A 1 191 ? -1.443 8.114 -25.758 1.00 77.69 191 GLY A O 1
ATOM 1561 N N . ILE A 1 192 ? -0.639 7.739 -27.831 1.00 82.81 192 ILE A N 1
ATOM 1562 C CA . ILE A 1 192 ? 0.321 6.692 -27.437 1.00 82.81 192 ILE A CA 1
ATOM 1563 C C . ILE A 1 192 ? 1.738 7.273 -27.342 1.00 82.81 192 ILE A C 1
ATOM 1565 O O . ILE A 1 192 ? 2.228 7.925 -28.261 1.00 82.81 192 ILE A O 1
ATOM 1569 N N . THR A 1 193 ? 2.414 7.011 -26.224 1.00 85.38 193 THR A N 1
ATOM 1570 C CA . THR A 1 193 ? 3.838 7.307 -26.013 1.00 85.38 193 THR A CA 1
ATOM 1571 C C . THR A 1 193 ? 4.622 6.003 -25.971 1.00 85.38 193 THR A C 1
ATOM 1573 O O . THR A 1 193 ? 4.197 5.056 -25.320 1.00 85.38 193 THR A O 1
ATOM 1576 N N . TYR A 1 194 ? 5.763 5.939 -26.654 1.00 84.75 194 TYR A N 1
ATOM 1577 C CA . TYR A 1 194 ? 6.600 4.741 -26.686 1.00 84.75 194 TYR A CA 1
ATOM 1578 C C . TYR A 1 194 ? 7.871 4.946 -25.867 1.00 84.75 194 TYR A C 1
ATOM 1580 O O . TYR A 1 194 ? 8.578 5.931 -26.072 1.00 84.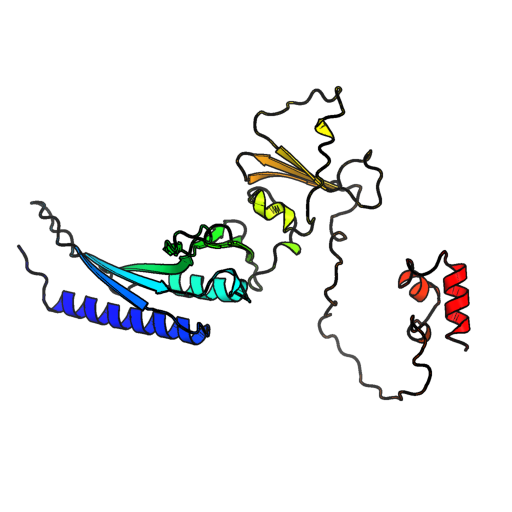75 194 TYR A O 1
ATOM 1588 N N . TYR A 1 195 ? 8.166 4.000 -24.979 1.00 86.12 195 TYR A N 1
ATOM 1589 C CA . TYR A 1 195 ? 9.393 3.940 -24.187 1.00 86.12 195 TYR A CA 1
ATOM 1590 C C . TYR A 1 195 ? 10.285 2.817 -24.701 1.00 86.12 195 TYR A C 1
ATOM 1592 O O . TYR A 1 195 ? 9.793 1.742 -25.050 1.00 86.12 195 TYR A O 1
ATOM 1600 N N . TYR A 1 196 ? 11.590 3.073 -24.753 1.00 83.69 196 TYR A N 1
ATOM 1601 C CA . TYR A 1 196 ? 12.568 2.187 -25.377 1.00 83.69 196 TYR A CA 1
ATOM 1602 C C . TYR A 1 196 ? 13.762 1.949 -24.457 1.00 83.69 196 TYR A C 1
ATOM 1604 O O . TYR A 1 196 ? 14.278 2.886 -23.846 1.00 83.69 196 TYR A O 1
ATOM 1612 N N . TRP A 1 197 ? 14.243 0.709 -24.438 1.00 82.38 197 TRP A N 1
ATOM 1613 C CA . TRP A 1 197 ? 15.489 0.309 -23.790 1.00 82.38 197 TRP A CA 1
ATOM 1614 C C . TRP A 1 197 ? 16.409 -0.322 -24.824 1.00 82.38 197 TRP A C 1
ATOM 1616 O O . TRP A 1 197 ? 15.976 -1.164 -25.614 1.00 82.38 197 TRP A O 1
ATOM 1626 N N . TYR A 1 198 ? 17.674 0.080 -24.799 1.00 75.44 198 TYR A N 1
ATOM 1627 C CA . TYR A 1 198 ? 18.721 -0.404 -25.691 1.00 75.44 198 TYR A CA 1
ATOM 1628 C C . TYR A 1 198 ? 19.806 -1.091 -24.860 1.00 75.44 198 TYR A C 1
ATOM 1630 O O . TYR A 1 198 ? 20.019 -0.727 -23.704 1.00 75.44 198 TYR A O 1
ATOM 1638 N N . ASP A 1 199 ? 20.470 -2.084 -25.443 1.00 65.88 199 ASP A N 1
ATOM 1639 C CA . ASP A 1 199 ? 21.678 -2.673 -24.863 1.00 65.88 199 ASP A CA 1
ATOM 1640 C C . ASP A 1 199 ? 22.829 -1.653 -24.952 1.00 65.88 199 ASP A C 1
ATOM 1642 O O . ASP A 1 199 ? 23.002 -1.000 -25.984 1.00 65.88 199 ASP A O 1
ATOM 1646 N N . SER A 1 200 ? 23.611 -1.510 -23.879 1.00 53.72 200 SER A N 1
ATOM 1647 C CA . SER A 1 200 ? 24.772 -0.616 -23.805 1.00 53.72 200 SER A CA 1
ATOM 1648 C C . SER A 1 200 ? 25.848 -0.926 -24.851 1.00 53.72 200 SER A C 1
ATOM 1650 O O . SER A 1 200 ? 26.615 -0.035 -25.206 1.00 53.72 200 SER A O 1
ATOM 1652 N N . TYR A 1 201 ? 25.896 -2.158 -25.366 1.00 50.28 201 TYR A N 1
ATOM 1653 C CA . TYR A 1 201 ? 26.890 -2.602 -26.350 1.00 50.28 201 TYR A CA 1
ATOM 1654 C C . TYR A 1 201 ? 26.481 -2.388 -27.814 1.00 50.28 201 TYR A C 1
ATOM 1656 O O . TYR A 1 201 ? 27.259 -2.701 -28.721 1.00 50.28 201 TYR A O 1
ATOM 1664 N N . HIS A 1 202 ? 25.266 -1.909 -28.096 1.00 46.38 202 HIS A N 1
ATOM 1665 C CA . HIS A 1 202 ? 24.756 -1.843 -29.465 1.00 46.38 202 HIS A CA 1
ATOM 1666 C C . HIS A 1 202 ? 24.514 -0.413 -29.941 1.00 46.38 202 HIS A C 1
ATOM 1668 O O . HIS A 1 202 ? 23.816 0.381 -29.317 1.00 46.38 202 HIS A O 1
ATOM 1674 N N . ASP A 1 203 ? 25.114 -0.108 -31.098 1.00 47.72 203 ASP A N 1
ATOM 1675 C CA . ASP A 1 203 ? 24.891 1.108 -31.874 1.00 47.72 203 ASP A CA 1
ATOM 1676 C C . ASP A 1 203 ? 23.383 1.399 -31.942 1.00 47.72 203 ASP A C 1
ATOM 1678 O O . ASP A 1 203 ? 22.596 0.547 -32.357 1.00 47.72 203 ASP A O 1
ATOM 1682 N N . SER A 1 204 ? 23.002 2.624 -31.571 1.00 51.12 204 SER A N 1
ATOM 1683 C CA . SER A 1 204 ? 21.653 3.227 -31.598 1.00 51.12 204 SER A CA 1
ATOM 1684 C C . SER A 1 204 ? 20.861 3.100 -32.921 1.00 51.12 204 SER A C 1
ATOM 1686 O O . SER A 1 204 ? 19.781 3.670 -33.067 1.00 51.12 204 SER A O 1
ATOM 1688 N N . ARG A 1 205 ? 21.409 2.378 -33.903 1.00 52.34 205 ARG A N 1
ATOM 1689 C CA . ARG A 1 205 ? 20.823 1.990 -35.188 1.00 52.34 205 ARG A CA 1
ATOM 1690 C C . ARG A 1 205 ? 20.149 0.608 -35.174 1.00 52.34 205 ARG A C 1
ATOM 1692 O O . ARG A 1 205 ? 19.578 0.233 -36.197 1.00 52.34 205 ARG A O 1
ATOM 1699 N N . ILE A 1 206 ? 20.229 -0.147 -34.075 1.00 57.09 206 ILE A N 1
ATOM 1700 C CA . ILE A 1 206 ? 19.716 -1.522 -33.953 1.00 57.09 206 ILE A CA 1
ATOM 1701 C C . ILE A 1 206 ? 18.480 -1.562 -33.041 1.00 57.09 206 ILE A C 1
ATOM 1703 O O . ILE A 1 206 ? 18.387 -0.818 -32.066 1.00 57.09 206 ILE A O 1
ATOM 1707 N N . ASP A 1 207 ? 17.525 -2.420 -33.411 1.00 66.12 207 ASP A N 1
ATOM 1708 C CA . ASP A 1 207 ? 16.236 -2.650 -32.752 1.00 66.12 207 ASP A CA 1
ATOM 1709 C C . ASP A 1 207 ? 16.328 -2.642 -31.208 1.00 66.12 207 ASP A C 1
ATOM 1711 O O . ASP A 1 207 ? 17.200 -3.313 -30.647 1.00 66.12 207 ASP A O 1
ATOM 1715 N N . PRO A 1 208 ? 15.411 -1.949 -30.504 1.00 71.50 208 PRO A N 1
ATOM 1716 C CA . PRO A 1 208 ? 15.427 -1.857 -29.045 1.00 71.50 208 PRO A CA 1
ATOM 1717 C C . PRO A 1 208 ? 15.312 -3.244 -28.401 1.00 71.50 208 PRO A C 1
ATOM 1719 O O . PRO A 1 208 ? 14.572 -4.100 -28.889 1.00 71.50 208 PRO A O 1
ATOM 1722 N N . LEU A 1 209 ? 15.991 -3.453 -27.270 1.00 77.25 209 LEU A N 1
ATOM 1723 C CA . LEU A 1 209 ? 15.854 -4.669 -26.459 1.00 77.25 209 LEU A CA 1
ATOM 1724 C C . LEU A 1 209 ? 14.414 -4.828 -25.963 1.00 77.25 209 LEU A C 1
ATOM 1726 O O . LEU A 1 209 ? 13.857 -5.926 -25.954 1.00 77.25 209 LEU A O 1
ATOM 1730 N N . CYS A 1 210 ? 13.826 -3.717 -25.528 1.00 84.56 210 CYS A N 1
ATOM 1731 C CA . CYS A 1 210 ? 12.454 -3.656 -25.066 1.00 84.56 210 CYS A CA 1
ATOM 1732 C C . CYS A 1 210 ? 11.808 -2.360 -25.539 1.00 84.56 210 CYS A C 1
ATOM 1734 O O . CYS A 1 210 ? 12.431 -1.295 -25.543 1.00 84.56 210 CYS A O 1
ATOM 1736 N N . LYS A 1 211 ? 10.532 -2.456 -25.892 1.00 87.12 211 LYS A N 1
ATOM 1737 C CA . LYS A 1 211 ? 9.668 -1.334 -26.226 1.00 87.12 211 LYS A CA 1
ATOM 1738 C C . LYS A 1 211 ? 8.371 -1.478 -25.442 1.00 87.12 211 LYS A C 1
ATOM 1740 O O . LYS A 1 211 ? 7.722 -2.515 -25.515 1.00 87.12 211 LYS A O 1
ATOM 1745 N N . ALA A 1 212 ? 7.972 -0.433 -24.731 1.00 89.31 212 ALA A N 1
ATOM 1746 C CA . ALA A 1 212 ? 6.676 -0.361 -24.067 1.00 89.31 212 ALA A CA 1
ATOM 1747 C C . ALA A 1 212 ? 5.835 0.747 -24.706 1.00 89.31 212 ALA A C 1
ATOM 1749 O O . ALA A 1 212 ? 6.315 1.866 -24.889 1.00 89.31 212 ALA A O 1
ATOM 1750 N N . ALA A 1 213 ? 4.583 0.451 -25.047 1.00 88.94 213 ALA A N 1
ATOM 1751 C CA . ALA A 1 213 ? 3.615 1.458 -25.461 1.00 88.94 213 ALA A CA 1
ATOM 1752 C C . ALA A 1 213 ? 2.773 1.876 -24.254 1.00 88.94 213 ALA A C 1
ATOM 1754 O O . ALA A 1 213 ? 2.242 1.032 -23.533 1.00 88.94 213 ALA A O 1
ATOM 1755 N N . VAL A 1 214 ? 2.640 3.181 -24.045 1.00 87.56 214 VAL A N 1
ATOM 1756 C CA . VAL A 1 214 ? 1.938 3.789 -22.918 1.00 87.56 214 VAL A CA 1
ATOM 1757 C C . VAL A 1 214 ? 0.804 4.655 -23.441 1.00 87.56 214 VAL A C 1
ATOM 1759 O O . VAL A 1 214 ? 1.014 5.543 -24.265 1.00 87.56 214 VAL A O 1
ATOM 1762 N N . GLN A 1 215 ? -0.398 4.444 -22.920 1.00 87.12 215 GLN A N 1
ATOM 1763 C CA . GLN A 1 215 ? -1.567 5.256 -23.232 1.00 87.12 215 GLN A CA 1
ATOM 1764 C C . GLN A 1 215 ? -2.326 5.564 -21.941 1.00 87.12 215 GLN A C 1
ATOM 1766 O O . GLN A 1 215 ? -2.534 4.687 -21.104 1.00 87.12 215 GLN A O 1
ATOM 1771 N N . LYS A 1 216 ? -2.728 6.829 -21.755 1.00 89.19 216 LYS A N 1
ATOM 1772 C CA . LYS A 1 216 ? -3.439 7.296 -20.544 1.00 89.19 216 LYS A CA 1
ATOM 1773 C C . LYS A 1 216 ? -2.732 6.897 -19.232 1.00 89.19 216 LYS A C 1
ATOM 1775 O O . LYS A 1 216 ? -3.377 6.497 -18.268 1.00 89.19 216 LYS A O 1
ATOM 1780 N N . GLY A 1 217 ? -1.400 6.985 -19.214 1.00 87.06 217 GLY A N 1
ATOM 1781 C CA . GLY A 1 217 ? -0.581 6.706 -18.029 1.00 87.06 217 GLY A CA 1
ATOM 1782 C C . GLY A 1 217 ? -0.413 5.224 -17.680 1.00 87.06 217 GLY A C 1
ATOM 1783 O O . GLY A 1 217 ? 0.103 4.927 -16.607 1.00 87.06 217 GLY A O 1
ATOM 1784 N N . LYS A 1 218 ? -0.815 4.291 -18.552 1.00 90.88 218 LYS A N 1
ATOM 1785 C CA . LYS A 1 218 ? -0.621 2.847 -18.357 1.00 90.88 218 LYS A CA 1
ATOM 1786 C C . LYS A 1 218 ? 0.036 2.200 -19.566 1.00 90.88 218 LYS A C 1
ATOM 1788 O O . LYS A 1 218 ? -0.191 2.630 -20.696 1.00 90.88 218 LYS A O 1
ATOM 1793 N N . VAL A 1 219 ? 0.813 1.150 -19.327 1.00 89.94 219 VAL A N 1
ATOM 1794 C CA . VAL A 1 219 ? 1.342 0.277 -20.376 1.00 89.94 219 VAL A CA 1
ATOM 1795 C C . VAL A 1 219 ? 0.187 -0.458 -21.045 1.00 89.94 219 VAL A C 1
ATOM 1797 O O . VAL A 1 219 ? -0.627 -1.074 -20.363 1.00 89.94 219 VAL A O 1
ATOM 1800 N N . ILE A 1 220 ? 0.124 -0.412 -22.370 1.00 91.12 220 ILE A N 1
ATOM 1801 C CA . ILE A 1 220 ? -0.873 -1.131 -23.175 1.00 91.12 220 ILE A CA 1
ATOM 1802 C C . ILE A 1 220 ? -0.262 -2.261 -24.003 1.00 91.12 220 ILE A C 1
ATOM 1804 O O . ILE A 1 220 ? -0.991 -3.144 -24.432 1.00 91.12 220 ILE A O 1
ATOM 1808 N N . SER A 1 221 ? 1.054 -2.241 -24.226 1.00 86.69 221 SER A N 1
ATOM 1809 C CA . SER A 1 221 ? 1.788 -3.351 -24.832 1.00 86.69 221 SER A CA 1
ATOM 1810 C C . SER A 1 221 ? 3.262 -3.305 -24.441 1.00 86.69 221 SER A C 1
ATOM 1812 O O . SER A 1 221 ? 3.823 -2.226 -24.210 1.00 86.69 221 SER A O 1
ATOM 1814 N N . VAL A 1 222 ? 3.889 -4.480 -24.381 1.00 87.19 222 VAL A N 1
ATOM 1815 C CA . VAL A 1 222 ? 5.338 -4.627 -24.197 1.00 87.19 222 VAL A CA 1
ATOM 1816 C C . VAL A 1 222 ? 5.882 -5.592 -25.244 1.00 87.19 222 VAL A C 1
ATOM 1818 O O . VAL A 1 222 ? 5.425 -6.726 -25.365 1.00 87.19 222 VAL A O 1
ATOM 1821 N N . GLU A 1 223 ? 6.863 -5.134 -26.010 1.00 85.06 223 GLU A N 1
ATOM 1822 C CA . GLU A 1 223 ? 7.548 -5.896 -27.048 1.00 85.06 223 GLU A CA 1
ATOM 1823 C C . GLU A 1 223 ? 9.001 -6.126 -26.614 1.00 85.06 223 GLU A C 1
ATOM 1825 O O . GLU A 1 223 ? 9.735 -5.168 -26.360 1.00 85.06 223 GLU A O 1
ATOM 1830 N N . TYR A 1 224 ? 9.428 -7.390 -26.559 1.00 80.25 224 TYR A N 1
ATOM 1831 C CA . TYR A 1 224 ? 10.820 -7.763 -26.300 1.00 80.25 224 TYR A CA 1
ATOM 1832 C C . TYR A 1 224 ? 11.476 -8.272 -27.572 1.00 80.25 224 TYR A C 1
ATOM 1834 O O . TYR A 1 224 ? 10.933 -9.137 -28.265 1.00 80.25 224 TYR A O 1
ATOM 1842 N N . ASN A 1 225 ? 12.680 -7.789 -27.848 1.00 70.81 225 ASN A N 1
ATOM 1843 C CA . ASN A 1 225 ? 13.475 -8.314 -28.938 1.00 70.81 225 ASN A CA 1
ATOM 1844 C C . ASN A 1 225 ? 14.161 -9.614 -28.499 1.00 70.81 225 ASN A C 1
ATOM 1846 O O . ASN A 1 225 ? 15.082 -9.625 -27.686 1.00 70.81 225 ASN A O 1
ATOM 1850 N N . THR A 1 226 ? 13.711 -10.741 -29.049 1.00 57.72 226 THR A N 1
ATOM 1851 C CA . THR A 1 226 ? 14.258 -12.066 -28.726 1.00 57.72 226 THR A CA 1
ATOM 1852 C C . THR A 1 226 ? 15.629 -12.323 -29.354 1.00 57.72 226 THR A C 1
ATOM 1854 O O . THR A 1 226 ? 16.287 -13.291 -28.980 1.00 57.72 226 THR A O 1
ATOM 1857 N N . LYS A 1 227 ? 16.072 -11.497 -30.316 1.00 53.44 227 LYS A N 1
ATOM 1858 C CA . LYS A 1 227 ? 17.384 -11.641 -30.975 1.00 53.44 227 LYS A CA 1
ATOM 1859 C C . LYS A 1 227 ? 18.533 -11.086 -30.132 1.00 53.44 227 LYS A C 1
ATOM 1861 O O . LYS A 1 227 ? 19.647 -11.575 -30.259 1.00 53.44 227 LYS A O 1
ATOM 1866 N N . SER A 1 228 ? 18.250 -10.128 -29.253 1.00 50.25 228 SER A N 1
ATOM 1867 C CA . SER A 1 228 ? 19.190 -9.554 -28.277 1.00 50.25 228 SER A CA 1
ATOM 1868 C C . SER A 1 228 ? 19.289 -10.365 -26.972 1.00 50.25 228 SER A C 1
ATOM 1870 O O . SER A 1 228 ? 19.904 -9.923 -26.010 1.00 50.25 228 SER A O 1
ATOM 1872 N N . GLY A 1 229 ? 18.697 -11.566 -26.927 1.00 44.50 229 GLY A N 1
ATOM 1873 C CA . GLY A 1 229 ? 18.595 -12.379 -25.716 1.00 44.50 229 GLY A CA 1
ATOM 1874 C C . GLY A 1 229 ? 17.490 -11.891 -24.772 1.00 44.50 229 GLY A C 1
ATOM 1875 O O . GLY A 1 229 ? 17.121 -10.719 -24.744 1.00 44.50 229 GLY A O 1
ATOM 1876 N N . THR A 1 230 ? 16.908 -12.809 -24.001 1.00 42.16 230 THR A N 1
ATOM 1877 C CA . THR A 1 230 ? 15.934 -12.470 -22.953 1.00 42.16 230 THR A CA 1
ATOM 1878 C C . THR A 1 230 ? 16.595 -11.515 -21.940 1.00 42.16 230 THR A C 1
ATOM 1880 O O . THR A 1 230 ? 17.769 -11.740 -21.630 1.00 42.16 230 THR A O 1
ATOM 1883 N N . PRO A 1 231 ? 15.898 -10.512 -21.355 1.00 45.41 231 PRO A N 1
ATOM 1884 C CA . PRO A 1 231 ? 16.484 -9.506 -20.447 1.00 45.41 231 PRO A CA 1
ATOM 1885 C C . PRO A 1 231 ? 16.932 -10.051 -19.073 1.00 45.41 231 PRO A C 1
ATOM 1887 O O . PRO A 1 231 ? 16.834 -9.390 -18.038 1.00 45.41 231 PRO A O 1
ATOM 1890 N N . SER A 1 232 ? 17.425 -11.284 -19.012 1.00 42.28 232 SER A N 1
ATOM 1891 C CA . SER A 1 232 ? 18.036 -11.861 -17.823 1.00 42.28 232 SER A CA 1
ATOM 1892 C C . SER A 1 232 ? 19.285 -11.084 -17.383 1.00 42.28 232 SER A C 1
ATOM 1894 O O . SER A 1 232 ? 19.595 -11.136 -16.197 1.00 42.28 232 SER A O 1
ATOM 1896 N N . LYS A 1 233 ? 19.935 -10.325 -18.284 1.00 39.56 233 LYS A N 1
ATOM 1897 C CA . LYS A 1 233 ? 21.245 -9.677 -18.075 1.00 39.56 233 LYS A CA 1
ATOM 1898 C C . LYS A 1 233 ? 21.253 -8.156 -17.830 1.00 39.56 233 LYS A C 1
ATOM 1900 O O . LYS A 1 233 ? 22.333 -7.604 -17.677 1.00 39.56 233 LYS A O 1
ATOM 1905 N N . ILE A 1 234 ? 20.110 -7.472 -17.744 1.00 35.38 234 ILE A N 1
ATOM 1906 C CA . ILE A 1 234 ? 20.102 -6.046 -17.361 1.00 35.38 234 ILE A CA 1
ATOM 1907 C C . ILE A 1 234 ? 19.797 -5.935 -15.870 1.00 35.38 234 ILE A C 1
ATOM 1909 O O . ILE A 1 234 ? 18.731 -6.356 -15.431 1.00 35.38 234 ILE A O 1
ATOM 1913 N N . GLY A 1 235 ? 20.769 -5.436 -15.102 1.00 31.55 235 GLY A N 1
ATOM 1914 C CA . GLY A 1 235 ? 20.648 -5.189 -13.663 1.00 31.55 235 GLY A CA 1
ATOM 1915 C C . GLY A 1 235 ? 21.602 -5.999 -12.782 1.00 31.55 235 GLY A C 1
ATOM 1916 O O . GLY A 1 235 ? 21.149 -6.642 -11.842 1.00 31.55 235 GLY A O 1
ATOM 1917 N N . SER A 1 236 ? 22.910 -5.954 -13.046 1.00 28.50 236 SER A N 1
ATOM 1918 C CA . SER A 1 236 ? 23.921 -6.241 -12.017 1.00 28.50 236 SER A CA 1
ATOM 1919 C C . SER A 1 236 ? 24.553 -4.929 -11.571 1.00 28.50 236 SER A C 1
ATOM 1921 O O . SER A 1 236 ? 25.631 -4.556 -12.012 1.00 28.50 236 SER A O 1
ATOM 1923 N N . SER A 1 237 ? 23.862 -4.222 -10.683 1.00 29.20 237 SER A N 1
ATOM 1924 C CA . SER A 1 237 ? 24.485 -3.238 -9.803 1.00 29.20 237 SER A CA 1
ATOM 1925 C C . SER A 1 237 ? 24.325 -3.740 -8.369 1.00 29.20 237 SER A C 1
ATOM 1927 O O . SER A 1 237 ? 23.225 -3.714 -7.820 1.00 29.20 237 SER A O 1
ATOM 1929 N N . SER A 1 238 ? 25.431 -4.268 -7.834 1.00 35.88 238 SER A N 1
ATOM 1930 C CA . SER A 1 238 ? 25.751 -4.421 -6.406 1.00 35.88 238 SER A CA 1
ATOM 1931 C C . SER A 1 238 ? 24.656 -4.985 -5.480 1.00 35.88 238 SER A C 1
ATOM 1933 O O . SER A 1 238 ? 24.011 -4.275 -4.714 1.00 35.88 238 SER A O 1
ATOM 1935 N N . GLY A 1 239 ? 24.547 -6.315 -5.441 1.00 26.84 239 GLY A N 1
ATOM 1936 C CA . GLY A 1 239 ? 23.823 -7.040 -4.393 1.00 26.84 239 GLY A CA 1
ATOM 1937 C C . GLY A 1 239 ? 24.264 -8.497 -4.348 1.00 26.84 239 GLY A C 1
ATOM 1938 O O . GLY A 1 239 ? 23.805 -9.306 -5.146 1.00 26.84 239 GLY A O 1
ATOM 1939 N N . GLY A 1 240 ? 25.212 -8.806 -3.458 1.00 26.84 240 GLY A N 1
ATOM 1940 C CA . GLY A 1 240 ? 25.907 -10.092 -3.373 1.00 26.84 240 GLY A CA 1
ATOM 1941 C C . GLY A 1 240 ? 24.987 -11.314 -3.448 1.00 26.84 240 GLY A C 1
ATOM 1942 O O . GLY A 1 240 ? 23.994 -11.425 -2.727 1.00 26.84 240 GLY A O 1
ATOM 1943 N N . SER A 1 241 ? 25.349 -12.253 -4.321 1.00 25.44 241 SER A N 1
ATOM 1944 C CA . SER A 1 241 ? 24.626 -13.510 -4.505 1.00 25.44 241 SER A CA 1
ATOM 1945 C C . SER A 1 241 ? 24.772 -14.416 -3.280 1.00 25.44 241 SER A C 1
ATOM 1947 O O . SER A 1 241 ? 25.742 -15.158 -3.146 1.00 25.44 241 SER A O 1
ATOM 1949 N N . TYR A 1 242 ? 23.764 -14.409 -2.407 1.00 24.75 242 TYR A N 1
ATOM 1950 C CA . TYR A 1 242 ? 23.513 -15.504 -1.472 1.00 24.75 242 TYR A CA 1
ATOM 1951 C C . TYR A 1 242 ? 22.999 -16.722 -2.255 1.00 24.75 242 TYR A C 1
ATOM 1953 O O . TYR A 1 242 ? 21.867 -16.735 -2.742 1.00 24.75 242 TYR A O 1
ATOM 1961 N N . ARG A 1 243 ? 23.828 -17.766 -2.370 1.00 29.97 243 ARG A N 1
ATOM 1962 C CA . ARG A 1 243 ? 23.399 -19.097 -2.832 1.00 29.97 243 ARG A CA 1
ATOM 1963 C C . ARG A 1 243 ? 22.810 -19.901 -1.658 1.00 29.97 243 ARG A C 1
ATOM 1965 O O . ARG A 1 243 ? 23.380 -19.865 -0.567 1.00 29.97 243 ARG A O 1
ATOM 1972 N N . PRO A 1 244 ? 21.706 -20.653 -1.841 1.00 27.08 244 PRO A N 1
ATOM 1973 C CA . PRO A 1 244 ? 21.171 -21.529 -0.805 1.00 27.08 244 PRO A CA 1
ATOM 1974 C C . PRO A 1 244 ? 22.087 -22.734 -0.561 1.00 27.08 244 PRO A C 1
ATOM 1976 O O . PRO A 1 244 ? 22.606 -23.342 -1.495 1.00 27.08 244 PRO A O 1
ATOM 1979 N N . SER A 1 245 ? 22.230 -23.064 0.721 1.00 28.95 245 SER A N 1
ATOM 1980 C CA . SER A 1 245 ? 22.979 -24.180 1.304 1.00 28.95 245 SER A CA 1
ATOM 1981 C C . SER A 1 245 ? 22.868 -25.505 0.536 1.00 28.95 245 SER A C 1
ATOM 1983 O O . SER A 1 245 ? 21.793 -26.099 0.435 1.00 28.95 245 SER A O 1
ATOM 1985 N N . GLY A 1 246 ? 24.023 -26.001 0.089 1.00 25.27 246 GLY A N 1
ATOM 1986 C CA . GLY A 1 246 ? 24.269 -27.393 -0.270 1.00 25.27 246 GLY A CA 1
ATOM 1987 C C . GLY A 1 246 ? 25.628 -27.819 0.290 1.00 25.27 246 GLY A C 1
ATOM 1988 O O . GLY A 1 246 ? 26.660 -27.369 -0.190 1.00 25.27 246 GLY A O 1
ATOM 1989 N N . ASN A 1 247 ? 25.601 -28.639 1.346 1.00 35.19 247 ASN A N 1
ATOM 1990 C CA . ASN A 1 247 ? 26.718 -29.271 2.066 1.00 35.19 247 ASN A CA 1
ATOM 1991 C C . ASN A 1 247 ? 28.068 -29.376 1.325 1.00 35.19 247 ASN A C 1
ATOM 1993 O O . ASN A 1 247 ? 28.136 -30.140 0.361 1.00 35.19 247 ASN A O 1
ATOM 1997 N N . ARG A 1 248 ? 29.159 -28.821 1.898 1.00 28.80 248 ARG A N 1
ATOM 1998 C CA . ARG A 1 248 ? 30.479 -29.495 2.043 1.00 28.80 248 ARG A CA 1
ATOM 1999 C C . ARG A 1 248 ? 31.519 -28.666 2.840 1.00 28.80 248 ARG A C 1
ATOM 2001 O O . ARG A 1 248 ? 31.207 -27.538 3.197 1.00 28.80 248 ARG A O 1
ATOM 2008 N N . PRO A 1 249 ? 32.640 -29.267 3.300 1.00 28.22 249 PRO A N 1
ATOM 2009 C CA . PRO A 1 249 ? 33.060 -29.259 4.698 1.00 28.22 249 PRO A CA 1
ATOM 2010 C C . PRO A 1 249 ? 34.107 -28.194 5.050 1.00 28.22 249 PRO A C 1
ATOM 2012 O O . PRO A 1 249 ? 34.843 -27.699 4.207 1.00 28.22 249 PRO A O 1
ATOM 2015 N N . VAL A 1 250 ? 34.197 -27.920 6.353 1.00 40.00 250 VAL A N 1
ATOM 2016 C CA . VAL A 1 250 ? 35.231 -27.104 6.997 1.00 40.00 250 VAL A CA 1
ATOM 2017 C C . VAL A 1 250 ? 36.617 -27.697 6.743 1.00 40.00 250 VAL A C 1
ATOM 2019 O O . VAL A 1 250 ? 36.885 -28.824 7.161 1.00 40.00 250 VAL A O 1
ATOM 2022 N N . THR A 1 251 ? 37.525 -26.903 6.179 1.00 25.53 251 THR A N 1
ATOM 2023 C CA . THR A 1 251 ? 38.970 -27.127 6.305 1.00 25.53 251 THR A CA 1
ATOM 2024 C C . THR A 1 251 ? 39.674 -25.824 6.654 1.00 25.53 251 THR A C 1
ATOM 2026 O O . THR A 1 251 ? 39.702 -24.861 5.899 1.00 25.53 251 THR A O 1
ATOM 2029 N N . THR A 1 252 ? 40.232 -25.818 7.856 1.00 42.38 252 THR A N 1
ATOM 2030 C CA . THR A 1 252 ? 41.178 -24.848 8.403 1.00 42.38 252 THR A CA 1
ATOM 2031 C C . THR A 1 252 ? 42.476 -24.821 7.596 1.00 42.38 252 THR A C 1
ATOM 2033 O O . THR A 1 252 ? 43.092 -25.880 7.517 1.00 42.38 252 THR A O 1
ATOM 2036 N N . THR A 1 253 ? 42.983 -23.668 7.133 1.00 30.00 253 THR A N 1
ATOM 2037 C CA . THR A 1 253 ? 44.423 -23.319 7.242 1.00 30.00 253 THR A CA 1
ATOM 2038 C C . THR A 1 253 ? 44.750 -21.862 6.860 1.00 30.00 253 THR A C 1
ATOM 2040 O O . THR A 1 253 ? 44.463 -21.419 5.763 1.00 30.00 253 THR A O 1
ATOM 2043 N N . LYS A 1 254 ? 45.405 -21.173 7.809 1.00 32.09 254 LYS A N 1
ATOM 2044 C CA . LYS A 1 254 ? 46.449 -20.127 7.702 1.00 32.09 254 LYS A CA 1
ATOM 2045 C C . LYS A 1 254 ? 46.268 -18.930 6.745 1.00 32.09 254 LYS A C 1
ATOM 2047 O O . LYS A 1 254 ? 46.633 -18.987 5.582 1.00 32.09 254 LYS A O 1
ATOM 2052 N N . LYS A 1 255 ? 45.969 -17.774 7.355 1.00 43.22 255 LYS A N 1
ATOM 2053 C CA . LYS A 1 255 ? 46.516 -16.467 6.946 1.00 43.22 255 LYS A CA 1
ATOM 2054 C C . LYS A 1 255 ? 48.047 -16.487 7.032 1.00 43.22 255 LYS A C 1
ATOM 2056 O O . LYS A 1 255 ? 48.566 -16.774 8.115 1.00 43.22 255 LYS A O 1
ATOM 2061 N N . ALA A 1 256 ? 48.737 -16.115 5.955 1.00 33.94 256 ALA A N 1
ATOM 2062 C CA . ALA A 1 256 ? 50.086 -15.553 6.002 1.00 33.94 256 ALA A CA 1
ATOM 2063 C C . ALA A 1 256 ? 50.447 -14.841 4.683 1.00 33.94 256 ALA A C 1
ATOM 2065 O O . ALA A 1 256 ? 50.528 -15.495 3.653 1.00 33.94 256 ALA A O 1
ATOM 2066 N N . TYR A 1 257 ? 50.733 -13.538 4.804 1.00 42.72 257 TYR A N 1
ATOM 2067 C CA . TYR A 1 257 ? 51.673 -12.739 4.005 1.00 42.72 257 TYR A CA 1
ATOM 2068 C C . TYR A 1 257 ? 51.532 -12.784 2.478 1.00 42.72 257 TYR A C 1
ATOM 2070 O O . TYR A 1 257 ? 52.232 -13.582 1.886 1.00 42.72 257 TYR A O 1
ATOM 2078 N N . TYR A 1 258 ? 50.707 -11.900 1.895 1.00 47.44 258 TYR A N 1
ATOM 2079 C CA . TYR A 1 258 ? 50.918 -11.076 0.676 1.00 47.44 258 TYR A CA 1
ATOM 2080 C C . TYR A 1 258 ? 49.632 -10.232 0.477 1.00 47.44 258 TYR A C 1
ATOM 2082 O O . TYR A 1 258 ? 48.854 -10.481 -0.428 1.00 47.44 258 TYR A O 1
ATOM 2090 N N . ASP A 1 259 ? 49.356 -9.298 1.398 1.00 49.56 259 ASP A N 1
ATOM 2091 C CA . ASP A 1 259 ? 48.080 -8.541 1.486 1.00 49.56 259 ASP A CA 1
ATOM 2092 C C . ASP A 1 259 ? 48.021 -7.291 0.564 1.00 49.56 259 ASP A C 1
ATOM 2094 O O . ASP A 1 259 ? 47.091 -6.497 0.680 1.00 49.56 259 ASP A O 1
ATOM 2098 N N . ASP A 1 260 ? 48.993 -7.102 -0.339 1.00 58.19 260 ASP A N 1
ATOM 2099 C CA . ASP A 1 260 ? 49.082 -5.923 -1.226 1.00 58.19 260 ASP A CA 1
ATOM 2100 C C . ASP A 1 260 ? 48.837 -6.265 -2.712 1.00 58.19 260 ASP A C 1
ATOM 2102 O O . ASP A 1 260 ? 49.226 -5.496 -3.589 1.00 58.19 260 ASP A O 1
ATOM 2106 N N . ASP A 1 261 ? 48.219 -7.413 -3.010 1.00 64.88 261 ASP A N 1
ATOM 2107 C CA . ASP A 1 261 ? 47.730 -7.720 -4.359 1.00 64.88 261 ASP A CA 1
ATOM 2108 C C . ASP A 1 261 ? 46.321 -7.111 -4.531 1.00 64.88 261 ASP A C 1
ATOM 2110 O O . ASP A 1 261 ? 45.359 -7.629 -3.952 1.00 64.88 261 ASP A O 1
ATOM 2114 N N . PRO A 1 262 ? 46.164 -6.007 -5.289 1.00 66.56 262 PRO A N 1
ATOM 2115 C CA . PRO A 1 262 ? 44.868 -5.361 -5.493 1.00 66.56 262 PRO A CA 1
ATOM 2116 C C . PRO A 1 262 ? 43.829 -6.272 -6.162 1.00 66.56 262 PRO A C 1
ATOM 2118 O O . PRO A 1 262 ? 42.631 -6.024 -6.000 1.00 66.56 262 PRO A O 1
ATOM 2121 N N . TYR A 1 263 ? 44.267 -7.326 -6.855 1.00 70.62 263 TYR A N 1
ATOM 2122 C CA . TYR A 1 263 ? 43.411 -8.225 -7.626 1.00 70.62 263 TYR A CA 1
ATOM 2123 C C . TYR A 1 263 ? 43.376 -9.659 -7.066 1.00 70.62 263 TYR A C 1
ATOM 2125 O O . TYR A 1 263 ? 42.645 -10.493 -7.587 1.00 70.62 263 TYR A O 1
ATOM 2133 N N . ASN A 1 264 ? 44.102 -9.951 -5.978 1.00 77.31 264 ASN A N 1
ATOM 2134 C CA . ASN A 1 264 ? 44.165 -11.265 -5.315 1.00 77.31 264 ASN A CA 1
ATOM 2135 C C . ASN A 1 264 ? 44.254 -12.444 -6.306 1.00 77.31 264 ASN A C 1
ATOM 2137 O O . ASN A 1 264 ? 43.498 -13.412 -6.199 1.00 77.31 264 ASN A O 1
ATOM 2141 N N . ALA A 1 265 ? 45.174 -12.384 -7.271 1.00 73.94 265 ALA A N 1
ATOM 2142 C CA . ALA A 1 265 ? 45.275 -13.339 -8.378 1.00 73.94 265 ALA A CA 1
ATOM 2143 C C . ALA A 1 265 ? 45.381 -14.805 -7.913 1.00 73.94 265 ALA A C 1
ATOM 2145 O O . ALA A 1 265 ? 44.930 -15.719 -8.598 1.00 73.94 265 ALA A O 1
ATOM 2146 N N . ARG A 1 266 ? 45.906 -15.041 -6.704 1.00 72.56 266 ARG A N 1
ATOM 2147 C CA . ARG A 1 266 ? 46.016 -16.375 -6.085 1.00 72.56 266 ARG A CA 1
ATOM 2148 C C . ARG A 1 266 ? 44.688 -17.054 -5.744 1.00 72.56 266 ARG A C 1
ATOM 2150 O O . ARG A 1 266 ? 44.685 -18.264 -5.522 1.00 72.56 266 ARG A O 1
ATOM 2157 N N . ASP A 1 267 ? 43.587 -16.311 -5.679 1.00 79.19 267 ASP A N 1
ATOM 2158 C CA . ASP A 1 267 ? 42.257 -16.876 -5.419 1.00 79.19 267 ASP A CA 1
ATOM 2159 C C . ASP A 1 267 ? 41.645 -17.539 -6.669 1.00 79.19 267 ASP A C 1
ATOM 2161 O O . ASP A 1 267 ? 40.611 -18.211 -6.577 1.00 79.19 267 ASP A O 1
ATOM 2165 N N . PHE A 1 268 ? 42.300 -17.397 -7.825 1.00 75.12 268 PHE A N 1
ATOM 2166 C CA . PHE A 1 268 ? 41.888 -17.963 -9.102 1.00 75.12 268 PHE A CA 1
ATOM 2167 C C . PHE A 1 268 ? 42.779 -19.156 -9.468 1.00 75.12 268 PHE A C 1
ATOM 2169 O O . PHE A 1 268 ? 43.987 -19.163 -9.228 1.00 75.12 268 PHE A O 1
ATOM 2176 N N . ASN A 1 269 ? 42.165 -20.209 -10.015 1.00 77.31 269 ASN A N 1
ATOM 2177 C CA . ASN A 1 269 ? 42.875 -21.453 -10.336 1.00 77.31 269 ASN A CA 1
ATOM 2178 C C . ASN A 1 269 ? 43.565 -21.408 -11.706 1.00 77.31 269 ASN A C 1
ATOM 2180 O O . ASN A 1 269 ? 44.470 -22.206 -11.948 1.00 77.31 269 ASN A O 1
ATOM 2184 N N . ASP A 1 270 ? 43.134 -20.511 -12.589 1.00 75.06 270 ASP A N 1
ATOM 2185 C CA . ASP A 1 270 ? 43.690 -20.317 -13.921 1.00 75.06 270 ASP A CA 1
ATOM 2186 C C . ASP A 1 270 ? 43.553 -18.840 -14.358 1.00 75.06 270 ASP A C 1
ATOM 2188 O O . ASP A 1 270 ? 42.732 -18.100 -13.801 1.00 75.06 270 ASP A O 1
ATOM 2192 N N . PRO A 1 271 ? 44.389 -18.382 -15.308 1.00 70.81 271 PRO A N 1
ATOM 2193 C CA . PRO A 1 271 ? 44.407 -16.987 -15.748 1.00 70.81 271 PRO A CA 1
ATOM 2194 C C . PRO A 1 271 ? 43.171 -16.581 -16.564 1.00 70.81 271 PRO A C 1
ATOM 2196 O O . PRO A 1 271 ? 42.918 -15.390 -16.713 1.00 70.81 271 PRO A O 1
ATOM 2199 N N . GLU A 1 272 ? 42.404 -17.535 -17.103 1.00 72.19 272 GLU A N 1
ATOM 2200 C CA . GLU A 1 272 ? 41.191 -17.242 -17.878 1.00 72.19 272 GLU A CA 1
ATOM 2201 C C . GLU A 1 272 ? 40.055 -16.821 -16.942 1.00 72.19 272 GLU A C 1
ATOM 2203 O O . GLU A 1 272 ? 39.462 -15.765 -17.147 1.00 72.19 272 GLU A O 1
ATOM 2208 N N . ASP A 1 273 ? 39.860 -17.546 -15.837 1.00 76.81 273 ASP A N 1
ATOM 2209 C CA . ASP A 1 273 ? 38.937 -17.164 -14.765 1.00 76.81 273 ASP A CA 1
ATOM 2210 C C . ASP A 1 273 ? 39.329 -15.817 -14.119 1.00 76.81 273 ASP A C 1
ATOM 2212 O O . ASP A 1 273 ? 38.459 -15.035 -13.726 1.00 76.81 273 ASP A O 1
ATOM 2216 N N . PHE A 1 274 ? 40.634 -15.534 -14.008 1.00 76.75 274 PHE A N 1
ATOM 2217 C CA . PHE A 1 274 ? 41.147 -14.255 -13.506 1.00 76.75 274 PHE A CA 1
ATOM 2218 C C . PHE A 1 274 ? 40.850 -13.100 -14.474 1.00 76.75 274 PHE A C 1
ATOM 2220 O O . PHE A 1 274 ? 40.313 -12.071 -14.053 1.00 76.75 274 PHE A O 1
ATOM 2227 N N . TYR A 1 275 ? 41.138 -13.279 -15.768 1.00 73.81 275 TYR A N 1
ATOM 2228 C CA . TYR A 1 275 ? 40.853 -12.273 -16.790 1.00 73.81 275 TYR A CA 1
ATOM 2229 C C . TYR A 1 275 ? 39.354 -12.016 -16.938 1.00 73.81 275 TYR A C 1
ATOM 2231 O O . TYR A 1 275 ? 38.943 -10.866 -17.002 1.00 73.81 275 TYR A O 1
ATOM 2239 N N . ASP A 1 276 ? 38.518 -13.053 -16.913 1.00 70.75 276 ASP A N 1
ATOM 2240 C CA . ASP A 1 276 ? 37.063 -12.896 -16.991 1.00 70.75 276 ASP A CA 1
ATOM 2241 C C . ASP A 1 276 ? 36.500 -12.094 -15.807 1.00 70.75 276 ASP A C 1
ATOM 2243 O O . ASP A 1 276 ? 35.516 -11.361 -15.952 1.00 70.75 276 ASP A O 1
ATOM 2247 N N . TYR A 1 277 ? 37.112 -12.218 -14.626 1.00 72.94 277 TYR A N 1
ATOM 2248 C CA . TYR A 1 277 ? 36.692 -11.490 -13.431 1.00 72.94 277 TYR A CA 1
ATOM 2249 C C . TYR A 1 277 ? 37.159 -10.026 -13.429 1.00 72.94 277 TYR A C 1
ATOM 2251 O O . TYR A 1 277 ? 36.419 -9.158 -12.962 1.00 72.94 277 TYR A O 1
ATOM 2259 N N . TYR 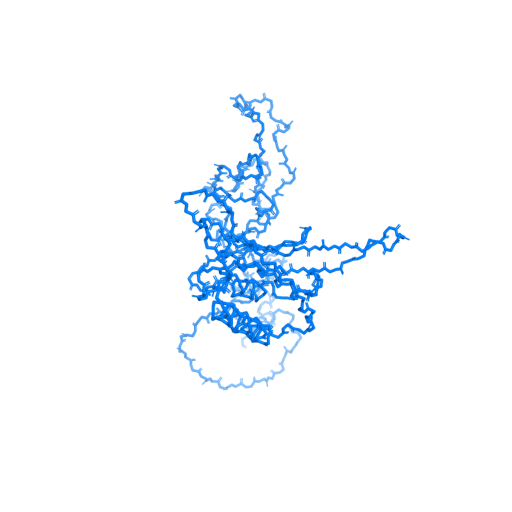A 1 278 ? 38.347 -9.748 -13.977 1.00 72.50 278 TYR A N 1
ATOM 2260 C CA . TYR A 1 278 ? 38.964 -8.416 -14.043 1.00 72.50 278 TYR A CA 1
ATOM 2261 C C . TYR A 1 278 ? 39.063 -7.862 -15.472 1.00 72.50 278 TYR A C 1
ATOM 2263 O O . TYR A 1 278 ? 39.943 -7.061 -15.773 1.00 72.50 278 TYR A O 1
ATOM 2271 N N . TYR A 1 279 ? 38.142 -8.259 -16.352 1.00 64.19 279 TYR A N 1
ATOM 2272 C CA . TYR A 1 279 ? 38.203 -7.975 -17.792 1.00 64.19 279 TYR A CA 1
ATOM 2273 C C . TYR A 1 279 ? 38.319 -6.479 -18.119 1.00 64.19 279 TYR A C 1
ATOM 2275 O O . TYR A 1 279 ? 38.955 -6.103 -19.097 1.00 64.19 279 TYR A O 1
ATOM 2283 N N . ASP A 1 280 ? 37.716 -5.623 -17.291 1.00 68.88 280 ASP A N 1
ATOM 2284 C CA . ASP A 1 280 ? 37.730 -4.167 -17.469 1.00 68.88 280 ASP A CA 1
ATOM 2285 C C . ASP A 1 280 ? 38.979 -3.485 -16.868 1.00 68.88 280 ASP A C 1
ATOM 2287 O O . ASP A 1 280 ? 39.210 -2.302 -17.126 1.00 68.88 280 ASP A O 1
ATOM 2291 N N . ASP A 1 281 ? 39.770 -4.206 -16.065 1.00 72.62 281 ASP A N 1
ATOM 2292 C CA . ASP A 1 281 ? 40.935 -3.677 -15.343 1.00 72.62 281 ASP A CA 1
ATOM 2293 C C . ASP A 1 281 ? 42.274 -3.948 -16.065 1.00 72.62 281 ASP A C 1
ATOM 2295 O O . ASP A 1 281 ? 43.292 -3.379 -15.673 1.00 72.62 281 ASP A O 1
ATOM 2299 N N . PHE A 1 282 ? 42.268 -4.758 -17.131 1.00 69.50 282 PHE A N 1
ATOM 2300 C CA . PHE A 1 282 ? 43.426 -5.082 -17.977 1.00 69.50 282 PHE A CA 1
ATOM 2301 C C . PHE A 1 282 ? 43.128 -4.752 -19.452 1.00 69.50 282 PHE A C 1
ATOM 2303 O O . PHE A 1 282 ? 42.003 -4.935 -19.918 1.00 69.50 282 PHE A O 1
ATOM 2310 N N . GLU A 1 283 ? 44.112 -4.250 -20.205 1.00 67.12 283 GLU A N 1
ATOM 2311 C CA . GLU A 1 283 ? 43.942 -3.823 -21.604 1.00 67.12 283 GLU A CA 1
ATOM 2312 C C . GLU A 1 283 ? 43.648 -5.003 -22.543 1.00 67.12 283 GLU A C 1
ATOM 2314 O O . GLU A 1 283 ? 42.896 -4.856 -23.514 1.00 67.12 283 GLU A O 1
ATOM 2319 N N . ASP A 1 284 ? 44.213 -6.176 -22.249 1.00 63.84 284 ASP A N 1
ATOM 2320 C CA . ASP A 1 284 ? 43.956 -7.425 -22.955 1.00 63.84 284 ASP A CA 1
ATOM 2321 C C . ASP A 1 284 ? 44.238 -8.670 -22.086 1.00 63.84 284 ASP A C 1
ATOM 2323 O O . ASP A 1 284 ? 44.669 -8.585 -20.935 1.00 63.84 284 ASP A O 1
ATOM 2327 N N . TYR A 1 285 ? 43.941 -9.851 -22.641 1.00 78.50 285 TYR A N 1
ATOM 2328 C CA . TYR A 1 285 ? 44.152 -11.140 -21.973 1.00 78.50 285 TYR A CA 1
ATOM 2329 C C . TYR A 1 285 ? 45.625 -11.400 -21.631 1.00 78.50 285 TYR A C 1
ATOM 2331 O O . TYR A 1 285 ? 45.905 -12.021 -20.611 1.00 78.50 285 TYR A O 1
ATOM 2339 N N . GLU A 1 286 ? 46.564 -10.941 -22.464 1.00 76.44 286 GLU A N 1
ATOM 2340 C CA . GLU A 1 286 ? 47.997 -11.181 -22.254 1.00 76.44 286 GLU A CA 1
ATOM 2341 C C . GLU A 1 286 ? 48.505 -10.373 -21.047 1.00 76.44 286 GLU A C 1
ATOM 2343 O O . GLU A 1 286 ? 49.258 -10.906 -20.234 1.00 76.44 286 GLU A O 1
ATOM 2348 N N . GLU A 1 287 ? 48.021 -9.138 -20.855 1.00 75.06 287 GLU A N 1
ATOM 2349 C CA . GLU A 1 287 ? 48.346 -8.322 -19.676 1.00 75.06 287 GLU A CA 1
ATOM 2350 C C . GLU A 1 287 ? 47.840 -8.963 -18.370 1.00 75.06 287 GLU A C 1
ATOM 2352 O O . GLU A 1 287 ? 48.568 -9.024 -17.375 1.00 75.06 287 GLU A O 1
ATOM 2357 N N . ALA A 1 288 ? 46.619 -9.506 -18.374 1.00 78.88 288 ALA A N 1
ATOM 2358 C CA . ALA A 1 288 ? 46.065 -10.212 -17.217 1.00 78.88 288 ALA A CA 1
ATOM 2359 C C . ALA A 1 288 ? 46.748 -11.564 -16.958 1.00 78.88 288 ALA A C 1
ATOM 2361 O O . ALA A 1 288 ? 46.940 -11.952 -15.804 1.00 78.88 288 ALA A O 1
ATOM 2362 N N . TYR A 1 289 ? 47.136 -12.278 -18.018 1.00 79.88 289 TYR A N 1
ATOM 2363 C CA . TYR A 1 289 ? 47.872 -13.537 -17.937 1.00 79.88 289 TYR A CA 1
ATOM 2364 C C . TYR A 1 289 ? 49.253 -13.333 -17.298 1.00 79.88 289 TYR A C 1
ATOM 2366 O O . TYR A 1 289 ? 49.615 -14.060 -16.368 1.00 79.88 289 TYR A O 1
ATOM 2374 N N . ASP A 1 290 ? 49.999 -12.317 -17.742 1.00 80.44 290 ASP A N 1
ATOM 2375 C CA . ASP A 1 290 ? 51.297 -11.955 -17.164 1.00 80.44 290 ASP A CA 1
ATOM 2376 C C . ASP A 1 290 ? 51.151 -11.543 -15.689 1.00 80.44 290 ASP A C 1
ATOM 2378 O O . ASP A 1 290 ? 51.906 -12.022 -14.834 1.00 80.44 290 ASP A O 1
ATOM 2382 N N . TYR A 1 291 ? 50.128 -10.742 -15.362 1.00 81.56 291 TYR A N 1
ATOM 2383 C CA . TYR A 1 291 ? 49.835 -10.341 -13.984 1.00 81.56 291 TYR A CA 1
ATOM 2384 C C . TYR A 1 291 ? 49.527 -11.541 -13.078 1.00 81.56 291 TYR A C 1
ATOM 2386 O O . TYR A 1 291 ? 50.053 -11.632 -11.960 1.00 81.56 291 TYR A O 1
ATOM 2394 N N . PHE A 1 292 ? 48.703 -12.476 -13.565 1.00 84.44 292 PHE A N 1
ATOM 2395 C CA . PHE A 1 292 ? 48.292 -13.670 -12.833 1.00 84.44 292 PHE A CA 1
ATOM 2396 C C . PHE A 1 292 ? 49.495 -14.527 -12.426 1.00 84.44 292 PHE A C 1
ATOM 2398 O O . PHE A 1 292 ? 49.627 -14.873 -11.253 1.00 84.44 292 PHE A O 1
ATOM 2405 N N . TYR A 1 293 ? 50.414 -14.827 -13.348 1.00 82.31 293 TYR A N 1
ATOM 2406 C CA . TYR A 1 293 ? 51.595 -15.639 -13.027 1.00 82.31 293 TYR A CA 1
ATOM 2407 C C . TYR A 1 293 ? 52.668 -14.882 -12.230 1.00 82.31 293 TYR A C 1
ATOM 2409 O O . TYR A 1 293 ? 53.406 -15.506 -11.465 1.00 82.31 293 TYR A O 1
ATOM 2417 N N . GLU A 1 294 ? 52.751 -13.553 -12.349 1.00 82.06 294 GLU A N 1
ATOM 2418 C CA . GLU A 1 294 ? 53.647 -12.733 -11.521 1.00 82.06 294 GLU A CA 1
ATOM 2419 C C . GLU A 1 294 ? 53.228 -12.740 -10.038 1.00 82.06 294 GLU A C 1
ATOM 2421 O O . GLU A 1 294 ? 54.081 -12.807 -9.146 1.00 82.06 294 GLU A O 1
ATOM 2426 N N . HIS A 1 295 ? 51.918 -12.732 -9.768 1.00 78.69 295 HIS A N 1
ATOM 2427 C CA . HIS A 1 295 ? 51.353 -12.660 -8.413 1.00 78.69 295 HIS A CA 1
ATOM 2428 C C . HIS A 1 295 ? 50.930 -14.027 -7.852 1.00 78.69 295 HIS A C 1
ATOM 2430 O O . HIS A 1 295 ? 50.752 -14.183 -6.636 1.00 78.69 295 HIS A O 1
ATOM 2436 N N . ASN A 1 296 ? 50.887 -15.047 -8.709 1.00 72.81 296 ASN A N 1
ATOM 2437 C CA . ASN A 1 296 ? 50.696 -16.448 -8.360 1.00 72.81 296 ASN A CA 1
ATOM 2438 C C . ASN A 1 296 ? 51.843 -17.341 -8.886 1.00 72.81 296 ASN A C 1
ATOM 2440 O O . ASN A 1 296 ? 51.598 -18.247 -9.681 1.00 72.81 296 ASN A O 1
ATOM 2444 N N . PRO A 1 297 ? 53.106 -17.110 -8.464 1.00 61.97 297 PRO A N 1
ATOM 2445 C CA . PRO A 1 297 ? 54.196 -18.017 -8.799 1.00 61.97 297 PRO A CA 1
ATOM 2446 C C . PRO A 1 297 ? 53.962 -19.374 -8.119 1.00 61.97 297 PRO A C 1
ATOM 2448 O O . PRO A 1 297 ? 53.677 -19.399 -6.914 1.00 61.97 297 PRO A O 1
ATOM 2451 N N . ASP A 1 298 ? 54.084 -20.443 -8.916 1.00 57.75 298 ASP A N 1
ATOM 2452 C CA . ASP A 1 298 ? 53.925 -21.868 -8.553 1.00 57.75 298 ASP A CA 1
ATOM 2453 C C . ASP A 1 298 ? 54.506 -22.264 -7.176 1.00 57.75 298 ASP A C 1
ATOM 2455 O O . ASP A 1 298 ? 55.651 -21.861 -6.844 1.00 57.75 298 ASP A O 1
#